Protein AF-A0A6V7BYH7-F1 (afdb_monomer_lite)

Foldseek 3Di:
DAPDDPVRLVVLLVQLVVQDDPVVSVVLVVQCPDPPDPNNQSSVLSVCSSVVVVPWPWDAQDDFPLGRAGTWTWDADPNDTAIATEHEDEFDCVVVCQQAVQVVVVCLLVVLLVVLVDDAAQKEKEWEWDWDDDVAFIAITTLADHDPVNVVCSVPFSNVQSNVCSVPQQDKDKDADDDDSHGMMIIRNHHDNDYYYDYPDRLAATGLCPDRLNVVVVVCLSNQPRPDPRHAYEYEYAYPPRPLLACPDDPDHDHPQSSVQVNLQVDPRHFKYKRWDWDFPDQDPPRDRDDIDIDIDMDGRPDDPPPDD

Radius of gyration: 23.96 Å; chains: 1; bounding box: 56×45×79 Å

Structure (mmCIF, N/CA/C/O backbone):
data_AF-A0A6V7BYH7-F1
#
_entry.id   AF-A0A6V7BYH7-F1
#
loop_
_atom_site.group_PDB
_atom_site.id
_atom_site.type_symbol
_atom_site.label_atom_id
_atom_site.label_alt_id
_atom_site.label_comp_id
_atom_site.label_asym_id
_atom_site.label_entity_id
_atom_site.label_seq_id
_atom_site.pdbx_PDB_ins_code
_atom_site.Cartn_x
_atom_site.Cartn_y
_atom_site.Cartn_z
_atom_site.occupancy
_atom_site.B_iso_or_equiv
_atom_site.auth_seq_id
_atom_site.auth_comp_id
_atom_site.auth_asym_id
_atom_site.auth_atom_id
_atom_site.pdbx_PDB_model_num
ATOM 1 N N . MET A 1 1 ? 4.002 -5.510 7.120 1.00 51.12 1 MET A N 1
ATOM 2 C CA . MET A 1 1 ? 4.916 -6.662 6.908 1.00 51.12 1 MET A CA 1
ATOM 3 C C . MET A 1 1 ? 6.325 -6.190 6.509 1.00 51.12 1 MET A C 1
ATOM 5 O O . MET A 1 1 ? 6.418 -5.249 5.733 1.00 51.12 1 MET A O 1
ATOM 9 N N . PHE A 1 2 ? 7.414 -6.805 7.002 1.00 61.72 2 PHE A N 1
ATOM 10 C CA . PHE A 1 2 ? 8.774 -6.597 6.459 1.00 61.72 2 PHE A CA 1
ATOM 11 C C . PHE A 1 2 ? 9.174 -7.821 5.633 1.00 61.72 2 PHE A C 1
ATOM 13 O O . PHE A 1 2 ? 9.382 -8.892 6.191 1.00 61.72 2 PHE A O 1
ATOM 20 N N . VAL A 1 3 ? 9.270 -7.655 4.313 1.00 72.94 3 VAL A N 1
ATOM 21 C CA . VAL A 1 3 ? 9.591 -8.747 3.373 1.00 72.94 3 VAL A CA 1
ATOM 22 C C . VAL A 1 3 ? 11.078 -9.118 3.428 1.00 72.94 3 VAL A C 1
ATOM 24 O O . VAL A 1 3 ? 11.441 -10.279 3.266 1.00 72.94 3 VAL A O 1
ATOM 27 N N . PHE A 1 4 ? 11.949 -8.146 3.717 1.00 85.38 4 PHE A N 1
ATOM 28 C CA . PHE A 1 4 ? 13.398 -8.340 3.729 1.00 85.38 4 PHE A CA 1
ATOM 29 C C . PHE A 1 4 ? 14.001 -8.026 5.097 1.00 85.38 4 PHE A C 1
ATOM 31 O O . PHE A 1 4 ? 13.623 -7.066 5.771 1.00 85.38 4 PHE A O 1
ATOM 38 N N . THR A 1 5 ? 14.994 -8.817 5.500 1.00 88.38 5 THR A N 1
ATOM 39 C CA . THR A 1 5 ? 15.783 -8.522 6.700 1.00 88.38 5 THR A CA 1
ATOM 40 C C . THR A 1 5 ? 16.770 -7.387 6.425 1.00 88.38 5 THR A C 1
ATOM 42 O O . THR A 1 5 ? 17.214 -7.192 5.292 1.00 88.38 5 THR A O 1
ATOM 45 N N . ARG A 1 6 ? 17.199 -6.674 7.477 1.00 89.62 6 ARG A N 1
ATOM 46 C CA . ARG A 1 6 ? 18.260 -5.655 7.362 1.00 89.62 6 ARG A CA 1
ATOM 47 C C . ARG A 1 6 ? 19.523 -6.221 6.706 1.00 89.62 6 ARG A C 1
ATOM 49 O O . ARG A 1 6 ? 20.118 -5.560 5.864 1.00 89.62 6 ARG A O 1
ATOM 56 N N . ARG A 1 7 ? 19.913 -7.447 7.074 1.00 92.56 7 ARG A N 1
ATOM 57 C CA . ARG A 1 7 ? 21.081 -8.131 6.504 1.00 92.56 7 ARG A CA 1
ATOM 58 C C . ARG A 1 7 ? 20.910 -8.383 5.007 1.00 92.56 7 ARG A C 1
ATOM 60 O O . ARG A 1 7 ? 21.855 -8.146 4.269 1.00 92.56 7 ARG A O 1
ATOM 67 N N . ALA A 1 8 ? 19.733 -8.828 4.565 1.00 93.19 8 ALA A N 1
ATOM 68 C CA . ALA A 1 8 ? 19.464 -9.057 3.146 1.00 93.19 8 ALA A CA 1
ATOM 69 C C . ALA A 1 8 ? 19.582 -7.759 2.333 1.00 93.19 8 ALA A C 1
ATOM 71 O O . ALA A 1 8 ? 20.317 -7.727 1.352 1.00 93.19 8 ALA A O 1
ATOM 72 N N . ILE A 1 9 ? 18.957 -6.670 2.795 1.00 95.06 9 ILE A N 1
ATOM 73 C CA . ILE A 1 9 ? 19.066 -5.357 2.137 1.00 95.06 9 ILE A CA 1
ATOM 74 C C . ILE A 1 9 ? 20.516 -4.868 2.104 1.00 95.06 9 ILE A C 1
ATOM 76 O O . ILE A 1 9 ? 20.971 -4.380 1.077 1.00 95.06 9 ILE A O 1
ATOM 80 N N . GLN A 1 10 ? 21.276 -5.047 3.187 1.00 95.25 10 GLN A N 1
ATOM 81 C CA . GLN A 1 10 ? 22.691 -4.671 3.213 1.00 95.25 10 GLN A CA 1
ATOM 82 C C . GLN A 1 10 ? 23.518 -5.422 2.158 1.00 95.25 10 GLN A C 1
ATOM 84 O O . GLN A 1 10 ? 24.374 -4.821 1.517 1.00 95.25 10 GLN A O 1
ATOM 89 N N . GLN A 1 11 ? 23.259 -6.718 1.963 1.00 96.44 11 GLN A N 1
ATOM 90 C CA . GLN A 1 11 ? 23.932 -7.510 0.929 1.00 96.44 11 GLN A CA 1
ATOM 91 C C . GLN A 1 11 ? 23.559 -7.042 -0.481 1.00 96.44 11 GLN A C 1
ATOM 93 O O . GLN A 1 11 ? 24.435 -6.903 -1.328 1.00 96.44 11 GLN A O 1
ATOM 98 N N . MET A 1 12 ? 22.283 -6.726 -0.715 1.00 97.00 12 MET A N 1
ATOM 99 C CA . MET A 1 12 ? 21.833 -6.155 -1.989 1.00 97.00 12 MET A CA 1
ATOM 100 C C . MET A 1 12 ? 22.512 -4.808 -2.267 1.00 97.00 12 MET A C 1
ATOM 102 O O . MET A 1 12 ? 23.006 -4.590 -3.368 1.00 97.00 12 MET A O 1
ATOM 106 N N . LEU A 1 13 ? 22.623 -3.940 -1.254 1.00 96.81 13 LEU A N 1
ATOM 107 C CA . LEU A 1 13 ? 23.335 -2.663 -1.360 1.00 96.81 13 LEU A CA 1
ATOM 108 C C . LEU A 1 13 ? 24.812 -2.851 -1.731 1.00 96.81 13 LEU A C 1
ATOM 110 O O . LEU A 1 13 ? 25.316 -2.138 -2.595 1.00 96.81 13 LEU A O 1
ATOM 114 N N . TYR A 1 14 ? 25.501 -3.830 -1.133 1.00 96.62 14 TYR A N 1
ATOM 115 C CA . TYR A 1 14 ? 26.872 -4.166 -1.534 1.00 96.62 14 TYR A CA 1
ATOM 116 C C . TYR A 1 14 ? 26.955 -4.669 -2.975 1.00 96.62 14 TYR A C 1
ATOM 118 O O . TYR A 1 14 ? 27.929 -4.376 -3.659 1.00 96.62 14 TYR A O 1
ATOM 126 N N . GLY A 1 15 ? 25.935 -5.388 -3.445 1.00 95.38 15 GLY A N 1
ATOM 127 C CA . GLY A 1 15 ? 25.864 -5.869 -4.820 1.00 95.38 15 GLY A CA 1
ATOM 128 C C . GLY A 1 15 ? 25.633 -4.774 -5.862 1.00 95.38 15 GLY A C 1
ATOM 129 O O . GLY A 1 15 ? 26.142 -4.892 -6.974 1.00 95.38 15 GLY A O 1
ATOM 130 N N . ILE A 1 16 ? 24.897 -3.709 -5.524 1.00 96.38 16 ILE A N 1
ATOM 131 C CA . ILE A 1 16 ? 24.647 -2.594 -6.457 1.00 96.38 16 ILE A CA 1
ATOM 132 C C . ILE A 1 16 ? 25.725 -1.505 -6.409 1.00 96.38 16 ILE A C 1
ATOM 134 O O . ILE A 1 16 ? 25.928 -0.789 -7.387 1.00 96.38 16 ILE A O 1
ATOM 138 N N . ALA A 1 17 ? 26.444 -1.384 -5.289 1.00 95.31 17 ALA A N 1
ATOM 139 C CA . ALA A 1 17 ? 27.448 -0.342 -5.080 1.00 95.31 17 ALA A CA 1
ATOM 140 C C . ALA A 1 17 ? 28.535 -0.230 -6.174 1.00 95.31 17 ALA A C 1
ATOM 142 O O . ALA A 1 17 ? 28.922 0.897 -6.472 1.00 95.31 17 ALA A O 1
ATOM 143 N N . PRO A 1 18 ? 29.027 -1.320 -6.804 1.00 93.44 18 PRO A N 1
ATOM 144 C CA . PRO A 1 18 ? 30.071 -1.224 -7.828 1.00 93.44 18 PRO A CA 1
ATOM 145 C C . PRO A 1 18 ? 29.660 -0.482 -9.105 1.00 93.44 18 PRO A C 1
ATOM 147 O O . PRO A 1 18 ? 30.531 -0.013 -9.833 1.00 93.44 18 PRO A O 1
ATOM 150 N N . TRP A 1 19 ? 28.362 -0.404 -9.406 1.00 92.62 19 TRP A N 1
ATOM 151 C CA . TRP A 1 19 ? 27.856 0.178 -10.654 1.00 92.62 19 TRP A CA 1
ATOM 152 C C . TRP A 1 19 ? 26.861 1.327 -10.446 1.00 92.62 19 TRP A C 1
ATOM 154 O O . TRP A 1 19 ? 26.580 2.063 -11.391 1.00 92.62 19 TRP A O 1
ATOM 164 N N . MET A 1 20 ? 26.343 1.515 -9.232 1.00 91.62 20 MET A N 1
ATOM 165 C CA . MET A 1 20 ? 25.457 2.626 -8.889 1.00 91.62 20 MET A CA 1
ATOM 166 C C . MET A 1 20 ? 26.254 3.921 -8.641 1.00 91.62 20 MET A C 1
ATOM 168 O O . MET A 1 20 ? 27.235 3.892 -7.893 1.00 91.62 20 MET A O 1
ATOM 172 N N . PRO A 1 21 ? 25.834 5.086 -9.174 1.00 89.94 21 PRO A N 1
ATOM 173 C CA . PRO A 1 21 ? 26.471 6.356 -8.838 1.00 89.94 21 PRO A CA 1
ATOM 174 C C . PRO A 1 21 ? 26.379 6.678 -7.335 1.00 89.94 21 PRO A C 1
ATOM 176 O O . PRO A 1 21 ? 25.373 6.405 -6.678 1.00 89.94 21 PRO A O 1
ATOM 179 N N . ALA A 1 22 ? 27.429 7.301 -6.790 1.00 91.00 22 ALA A N 1
ATOM 180 C CA . ALA A 1 22 ? 27.586 7.492 -5.344 1.00 91.00 22 ALA A CA 1
ATOM 181 C C . ALA A 1 22 ? 26.455 8.308 -4.690 1.00 91.00 22 ALA A C 1
ATOM 183 O O . ALA A 1 22 ? 26.047 7.995 -3.574 1.00 91.00 22 ALA A O 1
ATOM 184 N N . ILE A 1 23 ? 25.940 9.333 -5.381 1.00 92.06 23 ILE A N 1
ATOM 185 C CA . ILE A 1 23 ? 24.871 10.202 -4.862 1.00 92.06 23 ILE A CA 1
ATOM 186 C C . ILE A 1 23 ? 23.542 9.426 -4.731 1.00 92.06 23 ILE A C 1
ATOM 188 O O . ILE A 1 23 ? 23.077 9.293 -3.598 1.00 92.06 23 ILE A O 1
ATOM 192 N N . PRO A 1 24 ? 22.970 8.826 -5.799 1.00 90.75 24 PRO A N 1
ATOM 193 C CA . PRO A 1 24 ? 21.787 7.966 -5.690 1.00 90.75 24 PRO A CA 1
ATOM 194 C C . PRO A 1 24 ? 21.926 6.843 -4.655 1.00 90.75 24 PRO A C 1
ATOM 196 O O . PRO A 1 24 ? 21.002 6.583 -3.886 1.00 90.75 24 PRO A O 1
ATOM 199 N N . LEU A 1 25 ? 23.100 6.205 -4.566 1.00 93.50 25 LEU A N 1
ATOM 200 C CA . LEU A 1 25 ? 23.345 5.168 -3.561 1.00 93.50 25 LEU A CA 1
ATOM 201 C C . LEU A 1 25 ? 23.257 5.717 -2.127 1.00 93.50 25 LEU A C 1
ATOM 203 O O . LEU A 1 25 ? 22.644 5.091 -1.259 1.00 93.50 25 LEU A O 1
ATOM 207 N N . ALA A 1 26 ? 23.855 6.882 -1.864 1.00 93.31 26 ALA A N 1
ATOM 208 C CA . ALA A 1 26 ? 23.782 7.533 -0.560 1.00 93.31 26 ALA A CA 1
ATOM 209 C C . ALA A 1 26 ? 22.344 7.948 -0.213 1.00 93.31 26 ALA A C 1
ATOM 211 O O . ALA A 1 26 ? 21.910 7.773 0.929 1.00 93.31 26 ALA A O 1
ATOM 212 N N . GLU A 1 27 ? 21.581 8.438 -1.192 1.00 91.62 27 GLU A N 1
ATOM 213 C CA . GLU A 1 27 ? 20.169 8.778 -1.016 1.00 91.62 27 GLU A CA 1
ATOM 214 C C . GLU A 1 27 ? 19.321 7.543 -0.689 1.00 91.62 27 GLU A C 1
ATOM 216 O O . GLU A 1 27 ? 18.558 7.572 0.279 1.00 91.62 27 GLU A O 1
ATOM 221 N N . LEU A 1 28 ? 19.504 6.430 -1.410 1.00 91.19 28 LEU A N 1
ATOM 222 C CA . LEU A 1 28 ? 18.858 5.146 -1.114 1.00 91.19 28 LEU A CA 1
ATOM 223 C C . LEU A 1 28 ? 19.125 4.694 0.327 1.00 91.19 28 LEU A C 1
ATOM 225 O O . LEU A 1 28 ? 18.196 4.349 1.065 1.00 91.19 28 LEU A O 1
ATOM 229 N N . VAL A 1 29 ? 20.389 4.739 0.759 1.00 92.94 29 VAL A N 1
ATOM 230 C CA . VAL A 1 29 ? 20.786 4.372 2.127 1.00 92.94 29 VAL A CA 1
ATOM 231 C C . VAL A 1 29 ? 20.177 5.324 3.159 1.00 92.94 29 VAL A C 1
ATOM 233 O O . VAL A 1 29 ? 19.710 4.871 4.207 1.00 92.94 29 VAL A O 1
ATOM 236 N N . SER A 1 30 ? 20.146 6.627 2.881 1.00 91.50 30 SER A N 1
ATOM 237 C CA . SER A 1 30 ? 19.540 7.630 3.763 1.00 91.50 30 SER A CA 1
ATOM 238 C C . SER A 1 30 ? 18.041 7.368 3.959 1.00 91.50 30 SER A C 1
ATOM 240 O O . SER A 1 30 ? 17.571 7.237 5.097 1.00 91.50 30 SER A O 1
ATOM 242 N N . ARG A 1 31 ? 17.298 7.155 2.862 1.00 90.00 31 ARG A N 1
ATOM 243 C CA . ARG A 1 31 ? 15.863 6.826 2.900 1.00 90.00 31 ARG A CA 1
ATOM 244 C C . ARG A 1 31 ? 15.601 5.551 3.712 1.00 90.00 31 ARG A C 1
ATOM 246 O O . ARG A 1 31 ? 14.740 5.543 4.587 1.00 90.00 31 ARG A O 1
ATOM 253 N N . LEU A 1 32 ? 16.401 4.499 3.513 1.00 90.69 32 LEU A N 1
ATOM 254 C CA . LEU A 1 32 ? 16.277 3.230 4.248 1.00 90.69 32 LEU A CA 1
ATOM 255 C C . LEU A 1 32 ? 16.523 3.339 5.761 1.00 90.69 32 LEU A C 1
ATOM 257 O O . LEU A 1 32 ? 16.053 2.475 6.513 1.00 90.69 32 LEU A O 1
ATOM 261 N N . ASN A 1 33 ? 17.277 4.349 6.200 1.00 88.81 33 ASN A N 1
ATOM 262 C CA . ASN A 1 33 ? 17.598 4.587 7.607 1.00 88.81 33 ASN A CA 1
ATOM 263 C C . ASN A 1 33 ? 16.685 5.622 8.277 1.00 88.81 33 ASN A C 1
ATOM 265 O O . ASN A 1 33 ? 16.791 5.809 9.488 1.00 88.81 33 ASN A O 1
ATOM 269 N N . THR A 1 34 ? 15.774 6.261 7.538 1.00 85.25 34 THR A N 1
ATOM 270 C CA . THR A 1 34 ? 14.869 7.265 8.108 1.00 85.25 34 THR A CA 1
ATOM 271 C C . THR A 1 34 ? 13.677 6.588 8.808 1.00 85.25 34 THR A C 1
ATOM 273 O O . THR A 1 34 ? 12.884 5.904 8.150 1.00 85.25 34 THR A O 1
ATOM 276 N N . PRO A 1 35 ? 13.504 6.750 10.135 1.00 73.12 35 PRO A N 1
ATOM 277 C CA . PRO A 1 35 ? 12.395 6.145 10.872 1.00 73.12 35 PRO A CA 1
ATOM 278 C C . PRO A 1 35 ? 11.030 6.638 10.375 1.00 73.12 35 PRO A C 1
ATOM 280 O O . PRO A 1 35 ? 10.899 7.784 9.959 1.00 73.12 35 PRO A O 1
ATOM 283 N N . TYR A 1 36 ? 10.006 5.783 10.454 1.00 65.38 36 TYR A N 1
ATOM 284 C CA . TYR A 1 36 ? 8.604 6.114 10.132 1.00 65.38 36 TYR A CA 1
ATOM 285 C C . TYR A 1 36 ? 8.333 6.587 8.689 1.00 65.38 36 TYR A C 1
ATOM 287 O O . TYR A 1 36 ? 7.255 7.102 8.405 1.00 65.38 36 TYR A O 1
ATOM 295 N N . THR A 1 37 ? 9.279 6.386 7.768 1.00 62.03 37 THR A N 1
ATOM 296 C CA . THR A 1 37 ? 9.106 6.676 6.336 1.00 62.03 37 THR A CA 1
ATOM 297 C C . THR A 1 37 ? 8.787 5.413 5.533 1.00 62.03 37 THR A C 1
ATOM 299 O O . THR A 1 37 ? 8.788 4.305 6.072 1.00 62.03 37 THR A O 1
ATOM 302 N N . ASN A 1 38 ? 8.513 5.603 4.237 1.00 70.06 38 ASN A N 1
ATOM 303 C CA . ASN A 1 38 ? 8.205 4.639 3.167 1.00 70.06 38 ASN A CA 1
ATOM 304 C C . ASN A 1 38 ? 9.267 3.533 2.931 1.00 70.06 38 ASN A C 1
ATOM 306 O O . ASN A 1 38 ? 9.498 3.117 1.800 1.00 70.06 38 ASN A O 1
ATOM 310 N N . ARG A 1 39 ? 9.881 2.997 3.989 1.00 86.25 39 ARG A N 1
ATOM 311 C CA . ARG A 1 39 ? 11.011 2.066 3.964 1.00 86.25 39 ARG A CA 1
ATOM 312 C C . ARG A 1 39 ? 10.760 0.827 3.113 1.00 86.25 39 ARG A C 1
ATOM 314 O O . ARG A 1 39 ? 11.670 0.378 2.430 1.00 86.25 39 ARG A O 1
ATOM 321 N N . LEU A 1 40 ? 9.548 0.272 3.146 1.00 89.06 40 LEU A N 1
ATOM 322 C CA . LEU A 1 40 ? 9.196 -0.905 2.346 1.00 89.06 40 LEU A CA 1
ATOM 323 C C . LEU A 1 40 ? 9.284 -0.623 0.831 1.00 89.06 40 LEU A C 1
ATOM 325 O O . LEU A 1 40 ? 9.962 -1.388 0.150 1.00 89.06 40 LEU A O 1
ATOM 329 N N . PRO A 1 41 ? 8.711 0.479 0.308 1.00 91.12 41 PRO A N 1
ATOM 330 C CA . PRO A 1 41 ? 9.007 0.957 -1.040 1.00 91.12 41 PRO A CA 1
ATOM 331 C C . PRO A 1 41 ? 10.497 1.003 -1.401 1.00 91.12 41 PRO A C 1
ATOM 333 O O . PRO A 1 41 ? 10.884 0.431 -2.416 1.00 91.12 41 PRO A O 1
ATOM 336 N N . GLN A 1 42 ? 11.352 1.585 -0.553 1.00 92.06 42 GLN A N 1
ATOM 337 C CA . GLN A 1 42 ? 12.796 1.617 -0.837 1.00 92.06 42 GLN A CA 1
ATOM 338 C C . GLN A 1 42 ? 13.456 0.235 -0.791 1.00 92.06 42 GLN A C 1
ATOM 340 O O . GLN A 1 42 ? 14.395 -0.035 -1.534 1.00 92.06 42 GLN A O 1
ATOM 345 N N . MET A 1 43 ? 12.982 -0.664 0.072 1.00 93.69 43 MET A N 1
ATOM 346 C CA . MET A 1 43 ? 13.470 -2.043 0.106 1.00 93.69 43 MET A CA 1
ATOM 347 C C . MET A 1 43 ? 13.156 -2.774 -1.204 1.00 93.69 43 MET A C 1
ATOM 349 O O . MET A 1 43 ? 14.005 -3.511 -1.700 1.00 93.69 43 MET A O 1
ATOM 353 N N . TRP A 1 44 ? 11.971 -2.548 -1.779 1.00 94.69 44 TRP A N 1
ATOM 354 C CA . TRP A 1 44 ? 11.602 -3.091 -3.087 1.00 94.69 44 TRP A CA 1
ATOM 355 C C . TRP A 1 44 ? 12.429 -2.512 -4.229 1.00 94.69 44 TRP A C 1
ATOM 357 O O . TRP A 1 44 ? 12.849 -3.265 -5.104 1.00 94.69 44 TRP A O 1
ATOM 367 N N . GLU A 1 45 ? 12.691 -1.209 -4.203 1.00 95.19 45 GLU A N 1
ATOM 368 C CA . GLU A 1 45 ? 13.554 -0.535 -5.175 1.00 95.19 45 GLU A CA 1
ATOM 369 C C . GLU A 1 45 ? 14.958 -1.162 -5.192 1.00 95.19 45 GLU A C 1
ATOM 371 O O . GLU A 1 45 ? 15.422 -1.631 -6.231 1.00 95.19 45 GLU A O 1
ATOM 376 N N . VAL A 1 46 ? 15.588 -1.303 -4.018 1.00 95.75 46 VAL A N 1
ATOM 377 C CA . VAL A 1 46 ? 16.899 -1.962 -3.879 1.00 95.75 46 VAL A CA 1
ATOM 378 C C . VAL A 1 46 ? 16.860 -3.422 -4.329 1.00 95.75 46 VAL A C 1
ATOM 380 O O . VAL A 1 46 ? 17.794 -3.879 -4.988 1.00 95.75 46 VAL A O 1
ATOM 383 N N . ALA A 1 47 ? 15.796 -4.159 -4.000 1.00 95.56 47 ALA A N 1
ATOM 384 C CA . ALA A 1 47 ? 15.658 -5.554 -4.408 1.00 95.56 47 ALA A CA 1
ATOM 385 C C . ALA A 1 47 ? 15.624 -5.701 -5.937 1.00 95.56 47 ALA A C 1
ATOM 387 O O . ALA A 1 47 ? 16.308 -6.570 -6.478 1.00 95.56 47 ALA A O 1
ATOM 388 N N . TRP A 1 48 ? 14.883 -4.838 -6.636 1.00 96.12 48 TRP A N 1
ATOM 389 C CA . TRP A 1 48 ? 14.805 -4.847 -8.098 1.00 96.12 48 TRP A CA 1
ATOM 390 C C . TRP A 1 48 ? 16.090 -4.367 -8.766 1.00 96.12 48 TRP A C 1
ATOM 392 O O . TRP A 1 48 ? 16.534 -5.001 -9.722 1.00 96.12 48 TRP A O 1
ATOM 402 N N . LEU A 1 49 ? 16.726 -3.319 -8.236 1.00 96.56 49 LEU A N 1
ATOM 403 C CA . LEU A 1 49 ? 18.036 -2.860 -8.703 1.00 96.56 49 LEU A CA 1
ATOM 404 C C . LEU A 1 49 ? 19.086 -3.967 -8.598 1.00 96.56 49 LEU A C 1
ATOM 406 O O . LEU A 1 49 ? 19.817 -4.217 -9.553 1.00 96.56 49 LEU A O 1
ATOM 410 N N . TYR A 1 50 ? 19.131 -4.671 -7.467 1.00 96.50 50 TYR A N 1
ATOM 411 C CA . TYR A 1 50 ? 20.043 -5.794 -7.274 1.00 96.50 50 TYR A CA 1
ATOM 412 C C . TYR A 1 50 ? 19.719 -6.969 -8.203 1.00 96.50 50 TYR A C 1
ATOM 414 O O . TYR A 1 50 ? 20.610 -7.479 -8.884 1.00 96.50 50 TYR A O 1
ATOM 422 N N . ALA A 1 51 ? 18.451 -7.388 -8.260 1.00 94.38 51 ALA A N 1
ATOM 423 C CA . ALA A 1 51 ? 18.038 -8.553 -9.035 1.00 94.38 51 ALA A CA 1
ATOM 424 C C . ALA A 1 51 ? 18.247 -8.354 -10.543 1.00 94.38 51 ALA A C 1
ATOM 426 O O . ALA A 1 51 ? 18.859 -9.200 -11.191 1.00 94.38 51 ALA A O 1
ATOM 427 N N . LEU A 1 52 ? 17.784 -7.231 -11.099 1.00 94.12 52 LEU A N 1
ATOM 428 C CA . LEU A 1 52 ? 17.959 -6.936 -12.522 1.00 94.12 52 LEU A CA 1
ATOM 429 C C . LEU A 1 52 ? 19.409 -6.566 -12.845 1.00 94.12 52 LEU A C 1
ATOM 431 O O . LEU A 1 52 ? 19.929 -7.021 -13.860 1.00 94.12 52 LEU A O 1
ATOM 435 N N . GLY A 1 53 ? 20.087 -5.809 -11.975 1.00 93.19 53 GLY A N 1
ATOM 436 C CA . GLY A 1 53 ? 21.468 -5.361 -12.198 1.00 93.19 53 GLY A CA 1
ATOM 437 C C . GLY A 1 53 ? 22.479 -6.506 -12.203 1.00 93.19 53 GLY A C 1
ATOM 438 O O . GLY A 1 53 ? 23.572 -6.375 -12.743 1.00 93.19 53 GLY A O 1
ATOM 439 N N . SER A 1 54 ? 22.093 -7.657 -11.647 1.00 92.62 54 SER A N 1
ATOM 440 C CA . SER A 1 54 ? 22.864 -8.901 -11.720 1.00 92.62 54 SER A CA 1
ATOM 441 C C . SER A 1 54 ? 22.783 -9.593 -13.089 1.00 92.62 54 SER A C 1
ATOM 443 O O . SER A 1 54 ? 23.544 -10.526 -13.338 1.00 92.62 54 SER A O 1
ATOM 445 N N . VAL A 1 55 ? 21.860 -9.180 -13.965 1.00 92.56 55 VAL A N 1
ATOM 446 C CA . VAL A 1 55 ? 21.581 -9.836 -15.258 1.00 92.56 55 VAL A CA 1
ATOM 447 C C . VAL A 1 55 ? 21.763 -8.881 -16.438 1.00 92.56 55 VAL A C 1
ATOM 449 O O . VAL A 1 55 ? 22.227 -9.293 -17.498 1.00 92.56 55 VAL A O 1
ATOM 452 N N . VAL A 1 56 ? 21.412 -7.606 -16.270 1.00 93.06 56 VAL A N 1
ATOM 453 C CA . VAL A 1 56 ? 21.504 -6.573 -17.308 1.00 93.06 56 VAL A CA 1
ATOM 454 C C . VAL A 1 56 ? 22.170 -5.317 -16.764 1.00 93.06 56 VAL A C 1
ATOM 456 O O . VAL A 1 56 ? 22.116 -5.029 -15.570 1.00 93.06 56 VAL A O 1
ATOM 459 N N . LYS A 1 57 ? 22.776 -4.527 -17.654 1.00 93.31 57 LYS A N 1
ATOM 460 C CA . LYS A 1 57 ? 23.261 -3.194 -17.294 1.00 93.31 57 LYS A CA 1
ATOM 461 C C . LYS A 1 57 ? 22.066 -2.261 -17.085 1.00 93.31 57 LYS A C 1
ATOM 463 O O . LYS A 1 57 ? 21.226 -2.143 -17.976 1.00 93.31 57 LYS A O 1
ATOM 468 N N . ILE A 1 58 ? 22.033 -1.593 -15.934 1.00 94.31 58 ILE A N 1
ATOM 469 C CA . ILE A 1 58 ? 20.980 -0.649 -15.550 1.00 94.31 58 ILE A CA 1
ATOM 470 C C . ILE A 1 58 ? 21.548 0.765 -15.483 1.00 94.31 58 ILE A C 1
ATOM 472 O O . ILE A 1 58 ? 22.621 0.988 -14.924 1.00 94.31 58 ILE A O 1
ATOM 476 N N . GLU A 1 59 ? 20.796 1.724 -16.008 1.00 93.62 59 GLU A N 1
ATOM 477 C CA . GLU A 1 59 ? 20.908 3.138 -15.663 1.00 93.62 59 GLU A CA 1
ATOM 478 C C . GLU A 1 59 ? 19.770 3.479 -14.684 1.00 93.62 59 GLU A C 1
ATOM 480 O O . GLU A 1 59 ? 18.599 3.225 -14.969 1.00 93.62 59 GLU A O 1
ATOM 485 N N . HIS A 1 60 ? 20.110 3.998 -13.504 1.00 94.50 60 HIS A N 1
ATOM 486 C CA . HIS A 1 60 ? 19.147 4.329 -12.447 1.00 94.50 60 HIS A CA 1
ATOM 487 C C . HIS A 1 60 ? 18.829 5.828 -12.453 1.00 94.50 60 HIS A C 1
ATOM 489 O O . HIS A 1 60 ? 19.737 6.644 -12.616 1.00 94.50 60 HIS A O 1
ATOM 495 N N . GLU A 1 61 ? 17.550 6.178 -12.281 1.00 92.88 61 GLU A N 1
ATOM 496 C CA . GLU A 1 61 ? 17.051 7.563 -12.202 1.00 92.88 61 GLU A CA 1
ATOM 497 C C . GLU A 1 61 ? 17.473 8.462 -13.382 1.00 92.88 61 GLU A C 1
ATOM 499 O O . GLU A 1 61 ? 17.690 9.673 -13.236 1.00 92.88 61 GLU A O 1
ATOM 504 N N . ARG A 1 62 ? 17.569 7.894 -14.593 1.00 92.31 62 ARG A N 1
ATOM 505 C CA . ARG A 1 62 ? 17.859 8.683 -15.796 1.00 92.31 62 ARG A CA 1
ATOM 506 C C . ARG A 1 62 ? 16.689 9.637 -16.100 1.00 92.31 62 ARG A C 1
ATOM 508 O O . ARG A 1 62 ? 15.565 9.164 -16.277 1.00 92.31 62 ARG A O 1
ATOM 515 N N . PRO A 1 63 ? 16.925 10.961 -16.205 1.00 93.12 63 PRO A N 1
ATOM 516 C CA . PRO A 1 63 ? 15.845 11.927 -16.382 1.00 93.12 63 PRO A CA 1
ATOM 517 C C . PRO A 1 63 ? 15.072 11.782 -17.699 1.00 93.12 63 PRO A C 1
ATOM 519 O O . PRO A 1 63 ? 15.653 11.608 -18.770 1.00 93.12 63 PRO A O 1
ATOM 522 N N . LEU A 1 64 ? 13.758 11.961 -17.598 1.00 93.56 64 LEU A N 1
ATOM 523 C CA . LEU A 1 64 ? 12.785 12.166 -18.666 1.00 93.56 64 LEU A CA 1
ATOM 524 C C . LEU A 1 64 ? 12.017 13.474 -18.424 1.00 93.56 64 LEU A C 1
ATOM 526 O O . LEU A 1 64 ? 11.950 13.942 -17.285 1.00 93.56 64 LEU A O 1
ATOM 530 N N . PRO A 1 65 ? 11.345 14.037 -19.447 1.00 91.56 65 PRO A N 1
ATOM 531 C CA . PRO A 1 65 ? 10.420 15.154 -19.248 1.00 91.56 65 PRO A CA 1
ATOM 532 C C . PRO A 1 65 ? 9.348 14.878 -18.180 1.00 91.56 65 PRO A C 1
ATOM 534 O O . PRO A 1 65 ? 8.913 15.798 -17.493 1.00 91.56 65 PRO A O 1
ATOM 537 N N . GLY A 1 66 ? 8.917 13.618 -18.045 1.00 85.62 66 GLY A N 1
ATOM 538 C CA . GLY A 1 66 ? 7.910 13.190 -17.073 1.00 85.62 66 GLY A CA 1
ATOM 539 C C . GLY A 1 66 ? 8.420 12.914 -15.656 1.00 85.62 66 GLY A C 1
ATOM 540 O O . GLY A 1 66 ? 7.605 12.843 -14.736 1.00 85.62 66 GLY A O 1
ATOM 541 N N . GLY A 1 67 ? 9.732 12.756 -15.454 1.00 91.38 67 GLY A N 1
ATOM 542 C CA . GLY A 1 67 ? 10.287 12.369 -14.158 1.00 91.38 67 GLY A CA 1
ATOM 543 C C . GLY A 1 67 ? 11.623 11.638 -14.248 1.00 91.38 67 GLY A C 1
ATOM 544 O O . GLY A 1 67 ? 12.346 11.754 -15.233 1.00 91.38 67 GLY A O 1
ATOM 545 N N . LYS A 1 68 ? 11.968 10.893 -13.199 1.00 93.25 68 LYS A N 1
ATOM 546 C CA . LYS A 1 68 ? 13.196 10.090 -13.124 1.00 93.25 68 LYS A CA 1
ATOM 547 C C . LYS A 1 68 ? 12.809 8.641 -12.825 1.00 93.25 68 LYS A C 1
ATOM 549 O O . LYS A 1 68 ? 12.760 8.278 -11.657 1.00 93.25 68 LYS A O 1
ATOM 554 N N . PRO A 1 69 ? 12.458 7.840 -13.841 1.00 94.81 69 PRO A N 1
ATOM 555 C CA . PRO A 1 69 ? 12.140 6.429 -13.637 1.00 94.81 69 PRO A CA 1
ATOM 556 C C . PRO A 1 69 ? 13.312 5.665 -13.018 1.00 94.81 69 PRO A C 1
ATOM 558 O O . PRO A 1 69 ? 14.477 5.921 -13.334 1.00 94.81 69 PRO A O 1
ATOM 561 N N . ASP A 1 70 ? 12.985 4.686 -12.181 1.00 95.25 70 ASP A N 1
ATOM 562 C CA . ASP A 1 70 ? 13.972 3.946 -11.395 1.00 95.25 70 ASP A CA 1
ATOM 563 C C . ASP A 1 70 ? 14.907 3.083 -12.254 1.00 95.25 70 ASP A C 1
ATOM 565 O O . ASP A 1 70 ? 16.050 2.848 -11.864 1.00 95.25 70 ASP A O 1
ATOM 569 N N . LEU A 1 71 ? 14.446 2.589 -13.408 1.00 96.19 71 LEU A N 1
ATOM 570 C CA . LEU A 1 71 ? 15.159 1.588 -14.202 1.00 96.19 71 LEU A CA 1
ATOM 571 C C . LEU A 1 71 ? 15.189 1.939 -15.689 1.00 96.19 71 LEU A C 1
ATOM 573 O O . LEU A 1 71 ? 14.151 2.148 -16.315 1.00 96.19 71 LEU A O 1
ATOM 577 N N . TRP A 1 72 ? 16.380 1.891 -16.276 1.00 96.50 72 TRP A N 1
ATOM 578 C CA . TRP A 1 72 ? 16.608 1.897 -17.719 1.00 96.50 72 TRP A CA 1
ATOM 579 C C . TRP A 1 72 ? 17.553 0.763 -18.085 1.00 96.50 72 TRP A C 1
ATOM 581 O O . TRP A 1 72 ? 18.653 0.675 -17.543 1.00 96.50 72 TRP A O 1
ATOM 591 N N . PHE A 1 73 ? 17.148 -0.097 -19.011 1.00 95.94 73 PHE A N 1
ATOM 592 C CA . PHE A 1 73 ? 17.975 -1.211 -19.467 1.00 95.94 73 PHE A CA 1
ATOM 593 C C . PHE A 1 73 ? 17.589 -1.639 -20.882 1.00 95.94 73 PHE A C 1
ATOM 595 O O . PHE A 1 73 ? 16.530 -1.276 -21.388 1.00 95.94 73 PHE A O 1
ATOM 602 N N . ASN A 1 74 ? 18.451 -2.426 -21.524 1.00 95.19 74 ASN A N 1
ATOM 603 C CA . ASN A 1 74 ? 18.173 -3.014 -22.831 1.00 95.19 74 ASN A CA 1
ATOM 604 C C . ASN A 1 74 ? 17.961 -4.520 -22.685 1.00 95.19 74 ASN A C 1
ATOM 606 O O . ASN A 1 74 ? 18.684 -5.188 -21.943 1.00 95.19 74 ASN A O 1
ATOM 610 N N . VAL A 1 75 ? 16.995 -5.054 -23.426 1.00 92.88 75 VAL A N 1
ATOM 611 C CA . VAL A 1 75 ? 16.784 -6.494 -23.585 1.00 92.88 75 VAL A CA 1
ATOM 612 C C . VAL A 1 75 ? 16.921 -6.864 -25.048 1.00 92.88 75 VAL A C 1
ATOM 614 O O . VAL A 1 75 ? 16.450 -6.147 -25.927 1.00 92.88 75 VAL A O 1
ATOM 617 N N . ARG A 1 76 ? 17.548 -8.005 -25.323 1.00 89.75 76 ARG A N 1
ATOM 618 C CA . ARG A 1 76 ? 17.658 -8.502 -26.691 1.00 89.75 76 ARG A CA 1
ATOM 619 C C . ARG A 1 76 ? 16.409 -9.299 -27.046 1.00 89.75 76 ARG A C 1
ATOM 621 O O . ARG A 1 76 ? 16.094 -10.279 -26.377 1.00 89.75 76 ARG A O 1
ATOM 628 N N . SER A 1 77 ? 15.718 -8.898 -28.105 1.00 84.62 77 SER A N 1
ATOM 629 C CA . SER A 1 77 ? 14.522 -9.572 -28.613 1.00 84.62 77 SER A CA 1
ATOM 630 C C . SER A 1 77 ? 14.606 -9.692 -30.129 1.00 84.62 77 SER A C 1
ATOM 632 O O . SER A 1 77 ? 14.877 -8.711 -30.814 1.00 84.62 77 SER A O 1
ATOM 634 N N . ASN A 1 78 ? 14.417 -10.903 -30.661 1.00 83.56 78 ASN A N 1
ATOM 635 C CA . ASN A 1 78 ? 14.471 -11.190 -32.103 1.00 83.56 78 ASN A CA 1
ATOM 636 C C . ASN A 1 78 ? 15.708 -10.611 -32.823 1.00 83.56 78 ASN A C 1
ATOM 638 O O . ASN A 1 78 ? 15.636 -10.188 -33.971 1.00 83.56 78 ASN A O 1
ATOM 642 N N . GLY A 1 79 ? 16.857 -10.590 -32.140 1.00 84.81 79 GLY A N 1
ATOM 643 C CA . GLY A 1 79 ? 18.117 -10.086 -32.688 1.00 84.81 79 GLY A CA 1
ATOM 644 C C . GLY A 1 79 ? 18.347 -8.578 -32.536 1.00 84.81 79 GLY A C 1
ATOM 645 O O . GLY A 1 79 ? 19.482 -8.155 -32.745 1.00 84.81 79 GLY A O 1
ATOM 646 N N . SER A 1 80 ? 17.349 -7.807 -32.099 1.00 86.31 80 SER A N 1
ATOM 647 C CA . SER A 1 80 ? 17.433 -6.359 -31.866 1.00 86.31 80 SER A CA 1
ATOM 648 C C . SER A 1 80 ? 17.468 -6.017 -30.376 1.00 86.31 80 SER A C 1
ATOM 650 O O . SER A 1 80 ? 16.884 -6.724 -29.553 1.00 86.31 80 SER A O 1
ATOM 652 N N . ASP A 1 81 ? 18.134 -4.915 -30.035 1.00 90.50 81 ASP A N 1
ATOM 653 C CA . ASP A 1 81 ? 18.086 -4.353 -28.686 1.00 90.50 81 ASP A CA 1
ATOM 654 C C . ASP A 1 81 ? 16.811 -3.524 -28.523 1.00 90.50 81 ASP A C 1
ATOM 656 O O . ASP A 1 81 ? 16.547 -2.593 -29.282 1.00 90.50 81 ASP A O 1
ATOM 660 N N . VAL A 1 82 ? 16.014 -3.882 -27.522 1.00 93.31 82 VAL A N 1
ATOM 661 C CA . VAL A 1 82 ? 14.791 -3.184 -27.137 1.00 93.31 82 VAL A CA 1
ATOM 662 C C . VAL A 1 82 ? 15.054 -2.481 -25.816 1.00 93.31 82 VAL A C 1
ATOM 664 O O . VAL A 1 82 ? 15.386 -3.120 -24.816 1.00 93.31 82 VAL A O 1
ATOM 667 N N . GLN A 1 83 ? 14.899 -1.161 -25.806 1.00 96.00 83 GLN A N 1
ATOM 668 C CA . GLN A 1 83 ? 15.021 -0.375 -24.587 1.00 96.00 83 GLN A CA 1
ATOM 669 C C . GLN A 1 83 ? 13.777 -0.559 -23.717 1.00 96.00 83 GLN A C 1
ATOM 671 O O . GLN A 1 83 ? 12.649 -0.453 -24.199 1.00 96.00 83 GLN A O 1
ATOM 676 N N . VAL A 1 84 ? 13.987 -0.796 -22.426 1.00 97.00 84 VAL A N 1
ATOM 677 C CA . VAL A 1 84 ? 12.946 -0.870 -21.405 1.00 97.00 84 VAL A CA 1
ATOM 678 C C . VAL A 1 84 ? 13.190 0.231 -20.385 1.00 97.00 84 VAL A C 1
ATOM 680 O O . VAL A 1 84 ? 14.287 0.363 -19.838 1.00 97.00 84 VAL A O 1
ATOM 683 N N . ILE A 1 85 ? 12.148 1.013 -20.124 1.00 97.56 85 ILE A N 1
ATOM 684 C CA . ILE A 1 85 ? 12.137 2.053 -19.102 1.00 97.56 85 ILE A CA 1
ATOM 685 C C . ILE A 1 85 ? 11.047 1.696 -18.106 1.00 97.56 85 ILE A C 1
ATOM 687 O O . ILE A 1 85 ? 9.881 1.547 -18.485 1.00 97.56 85 ILE A O 1
ATOM 691 N N . ALA A 1 86 ? 11.428 1.550 -16.840 1.00 97.38 86 ALA A N 1
ATOM 692 C CA . ALA A 1 86 ? 10.518 1.122 -15.799 1.00 97.38 86 ALA A CA 1
ATOM 693 C C . ALA A 1 86 ? 10.585 1.983 -14.542 1.00 97.38 86 ALA A C 1
ATOM 695 O O . ALA A 1 86 ? 11.631 2.509 -14.170 1.00 97.38 86 ALA A O 1
ATOM 696 N N . ASP A 1 87 ? 9.443 2.080 -13.876 1.00 97.31 87 ASP A N 1
ATOM 697 C CA . ASP A 1 87 ? 9.296 2.728 -12.579 1.00 97.31 87 ASP A CA 1
ATOM 698 C C . ASP A 1 87 ? 8.700 1.725 -11.582 1.00 97.31 87 ASP A C 1
ATOM 700 O O . ASP A 1 87 ? 7.800 0.940 -11.912 1.00 97.31 87 ASP A O 1
ATOM 704 N N . ILE A 1 88 ? 9.260 1.713 -10.377 1.00 96.56 88 ILE A N 1
ATOM 705 C CA . ILE A 1 88 ? 8.928 0.806 -9.292 1.00 96.56 88 ILE A CA 1
ATOM 706 C C . ILE A 1 88 ? 8.016 1.543 -8.319 1.00 96.56 88 ILE A C 1
ATOM 708 O O . ILE A 1 88 ? 8.201 2.697 -7.921 1.00 96.56 88 ILE A O 1
ATOM 712 N N . THR A 1 89 ? 6.983 0.847 -7.874 1.00 95.44 89 THR A N 1
ATOM 713 C CA . THR A 1 89 ? 6.122 1.356 -6.823 1.00 95.44 89 THR A CA 1
ATOM 714 C C . THR A 1 89 ? 5.644 0.240 -5.926 1.00 95.44 89 THR A C 1
ATOM 716 O O . THR A 1 89 ? 5.759 -0.936 -6.245 1.00 95.44 89 THR A O 1
ATOM 719 N N . THR A 1 90 ? 5.127 0.605 -4.763 1.00 94.06 90 THR A N 1
ATOM 720 C CA . THR A 1 90 ? 4.617 -0.346 -3.780 1.00 94.06 90 THR A CA 1
ATOM 721 C C . THR A 1 90 ? 3.174 -0.004 -3.465 1.00 94.06 90 THR A C 1
ATOM 723 O O . THR A 1 90 ? 2.837 1.162 -3.246 1.00 94.06 90 THR A O 1
ATOM 726 N N . LEU A 1 91 ? 2.320 -1.022 -3.466 1.00 92.94 91 LEU A N 1
ATOM 727 C CA . LEU A 1 91 ? 0.889 -0.885 -3.249 1.00 92.94 91 LEU A C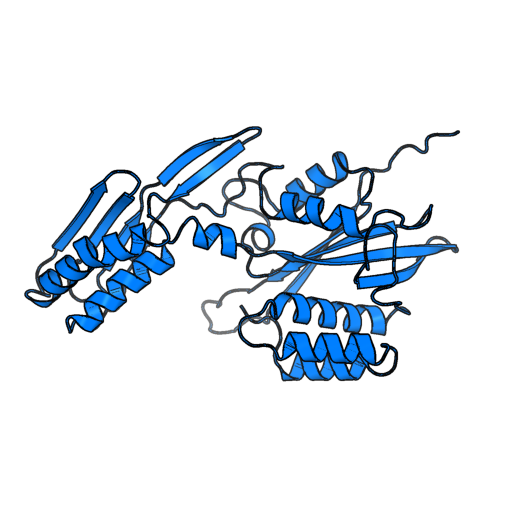A 1
ATOM 728 C C . LEU A 1 91 ? 0.518 -1.337 -1.840 1.00 92.94 91 LEU A C 1
ATOM 730 O O . LEU A 1 91 ? 0.927 -2.409 -1.417 1.00 92.94 91 LEU A O 1
ATOM 734 N N . SER A 1 92 ? -0.281 -0.551 -1.124 1.00 89.94 92 SER A N 1
ATOM 735 C CA . SER A 1 92 ? -0.675 -0.845 0.256 1.00 89.94 92 SER A CA 1
ATOM 736 C C . SER A 1 92 ? -2.119 -0.427 0.515 1.00 89.94 92 SER A C 1
ATOM 738 O O . SER A 1 92 ? -2.593 0.549 -0.072 1.00 89.94 92 SER A O 1
ATOM 740 N N . ASP A 1 93 ? -2.782 -1.129 1.433 1.00 89.25 93 ASP A N 1
ATOM 741 C CA . ASP A 1 93 ? -4.140 -0.818 1.889 1.00 89.25 93 ASP A CA 1
ATOM 742 C C . ASP A 1 93 ? -4.161 0.213 3.039 1.00 89.25 93 ASP A C 1
ATOM 744 O O . ASP A 1 93 ? -5.229 0.534 3.550 1.00 89.25 93 ASP A O 1
ATOM 748 N N . THR A 1 94 ? -3.020 0.796 3.442 1.00 87.69 94 THR A N 1
ATOM 749 C CA . THR A 1 94 ? -2.925 1.743 4.578 1.00 87.69 94 THR A CA 1
ATOM 750 C C . THR A 1 94 ? -3.997 2.834 4.562 1.00 87.69 94 THR A C 1
ATOM 752 O O . THR A 1 94 ? -4.730 2.985 5.535 1.00 87.69 94 THR A O 1
ATOM 755 N N . THR A 1 95 ? -4.158 3.559 3.451 1.00 86.62 95 THR A N 1
ATOM 756 C CA . THR A 1 95 ? -5.179 4.619 3.344 1.00 86.62 95 THR A CA 1
ATOM 757 C C . THR A 1 95 ? -6.598 4.064 3.474 1.00 86.62 95 THR A C 1
ATOM 759 O O . THR A 1 95 ? -7.496 4.729 3.983 1.00 86.62 95 THR A O 1
ATOM 762 N N . LEU A 1 96 ? -6.823 2.830 3.027 1.00 89.06 96 LEU A N 1
ATOM 763 C CA . LEU A 1 96 ? -8.116 2.177 3.143 1.00 89.06 96 LEU A CA 1
ATOM 764 C C . LEU A 1 96 ? -8.413 1.773 4.597 1.00 89.06 96 LEU A C 1
ATOM 766 O O . LEU A 1 96 ? -9.534 1.992 5.053 1.00 89.06 96 LEU A O 1
ATOM 770 N N . HIS A 1 97 ? -7.417 1.268 5.331 1.00 90.88 97 HIS A N 1
ATOM 771 C CA . HIS A 1 97 ? -7.511 0.998 6.772 1.00 90.88 97 HIS A CA 1
ATOM 772 C C . HIS A 1 97 ? -7.697 2.283 7.592 1.00 90.88 97 HIS A C 1
ATOM 774 O O . HIS A 1 97 ? -8.443 2.306 8.568 1.00 90.88 97 HIS A O 1
ATOM 780 N N . GLU A 1 98 ? -7.075 3.392 7.185 1.00 90.62 98 GLU A N 1
ATOM 781 C CA . GLU A 1 98 ? -7.273 4.698 7.826 1.00 90.62 98 GLU A CA 1
ATOM 782 C C . GLU A 1 98 ? -8.714 5.204 7.699 1.00 90.62 98 GLU A C 1
ATOM 784 O O . GLU A 1 98 ? -9.233 5.803 8.642 1.00 90.62 98 GLU A O 1
ATOM 789 N N . LEU A 1 99 ? -9.364 4.937 6.562 1.00 91.62 99 LEU A N 1
ATOM 790 C CA . LEU A 1 99 ? -10.770 5.273 6.318 1.00 91.62 99 LEU A CA 1
ATOM 791 C C . LEU A 1 99 ? -11.757 4.286 6.959 1.00 91.62 99 LEU A C 1
ATOM 793 O O . LEU A 1 99 ? -12.929 4.622 7.108 1.00 91.62 99 LEU A O 1
ATOM 797 N N . ASN A 1 100 ? -11.298 3.090 7.330 1.00 94.88 100 ASN A N 1
ATOM 798 C CA . ASN A 1 100 ? -12.103 2.016 7.913 1.00 94.88 100 ASN A CA 1
ATOM 799 C C . ASN A 1 100 ? -11.434 1.493 9.198 1.00 94.88 100 ASN A C 1
ATOM 801 O O . ASN A 1 100 ? -10.941 0.366 9.211 1.00 94.88 100 ASN A O 1
ATOM 805 N N . PRO A 1 101 ? -11.383 2.299 10.277 1.00 95.69 101 PRO A N 1
ATOM 806 C CA . PRO A 1 101 ? -10.460 2.107 11.400 1.00 95.69 101 PRO A CA 1
ATOM 807 C C . PRO A 1 101 ? -10.914 1.024 12.402 1.00 95.69 101 PRO A C 1
ATOM 809 O O . PRO A 1 101 ? -10.961 1.259 13.612 1.00 95.69 101 PRO A O 1
ATOM 812 N N . PHE A 1 102 ? -11.250 -0.174 11.922 1.00 96.62 102 PHE A N 1
ATOM 813 C CA . PHE A 1 102 ? -11.731 -1.278 12.755 1.00 96.62 102 PHE A CA 1
ATOM 814 C C . PHE A 1 102 ? -10.675 -1.755 13.758 1.00 96.62 102 PHE A C 1
ATOM 816 O O . PHE A 1 102 ? -10.965 -1.932 14.942 1.00 96.62 102 PHE A O 1
ATOM 823 N N . GLU A 1 103 ? -9.428 -1.897 13.318 1.00 94.62 103 GLU A N 1
ATOM 824 C CA . GLU A 1 103 ? -8.309 -2.313 14.162 1.00 94.62 103 GLU A CA 1
ATOM 825 C C . GLU A 1 103 ? -8.042 -1.276 15.254 1.00 94.62 103 GLU A C 1
ATOM 827 O O . GLU A 1 103 ? -7.837 -1.642 16.410 1.00 94.62 103 GLU A O 1
ATOM 832 N N . LYS A 1 104 ? -8.136 0.021 14.921 1.00 96.38 104 LYS A N 1
ATOM 833 C CA . LYS A 1 104 ? -8.013 1.112 15.901 1.00 96.38 104 LYS A CA 1
ATOM 834 C C . LYS A 1 104 ? -9.144 1.077 16.925 1.00 96.38 104 LYS A C 1
ATOM 836 O O . LYS A 1 104 ? -8.889 1.291 18.107 1.00 96.38 104 LYS A O 1
ATOM 841 N N . LEU A 1 105 ? -10.379 0.793 16.503 1.00 97.56 105 LEU A N 1
ATOM 842 C CA . LEU A 1 105 ? -11.511 0.610 17.416 1.00 97.56 105 LEU A CA 1
ATOM 843 C C . LEU A 1 105 ? -11.267 -0.571 18.365 1.00 97.56 105 LEU A C 1
ATOM 845 O O . LEU A 1 105 ? -11.404 -0.419 19.579 1.00 97.56 105 LEU A O 1
ATOM 849 N N . SER A 1 106 ? -10.851 -1.719 17.827 1.00 96.81 106 SER A N 1
ATOM 850 C CA . SER A 1 106 ? -10.514 -2.903 18.621 1.00 96.81 106 SER A CA 1
ATOM 851 C C . SER A 1 106 ? -9.393 -2.618 19.617 1.00 96.81 106 SER A C 1
ATOM 853 O O . SER A 1 106 ? -9.527 -2.908 20.809 1.00 96.81 106 SER A O 1
ATOM 855 N N . GLU A 1 107 ? -8.316 -1.971 19.176 1.00 96.44 107 GLU A N 1
ATOM 856 C CA . GLU A 1 107 ? -7.221 -1.568 20.050 1.00 96.44 107 GLU A CA 1
ATOM 857 C C . GLU A 1 107 ? -7.699 -0.599 21.136 1.00 96.44 107 GLU A C 1
ATOM 859 O O . GLU A 1 107 ? -7.334 -0.762 22.300 1.00 96.44 107 GLU A O 1
ATOM 864 N N . ALA A 1 108 ? -8.546 0.377 20.797 1.00 97.44 108 ALA A N 1
ATOM 865 C CA . ALA A 1 108 ? -9.082 1.336 21.753 1.00 97.44 108 ALA A CA 1
ATOM 866 C C . ALA A 1 108 ? -9.916 0.654 22.846 1.00 97.44 108 ALA A C 1
ATOM 868 O O . ALA A 1 108 ? -9.713 0.963 24.021 1.00 97.44 108 ALA A O 1
ATOM 869 N N . VAL A 1 109 ? -10.787 -0.298 22.491 1.00 97.31 109 VAL A N 1
ATOM 870 C CA . VAL A 1 109 ? -11.564 -1.095 23.460 1.00 97.31 109 VAL A CA 1
ATOM 871 C C . VAL A 1 109 ? -10.628 -1.809 24.434 1.00 97.31 109 VAL A C 1
ATOM 873 O O . VAL A 1 109 ? -10.710 -1.585 25.643 1.00 97.31 109 VAL A O 1
ATOM 876 N N . HIS A 1 110 ? -9.667 -2.582 23.924 1.00 96.00 110 HIS A N 1
ATOM 877 C CA . HIS A 1 110 ? -8.728 -3.323 24.772 1.00 96.00 110 HIS A CA 1
ATOM 878 C C . HIS A 1 110 ? -7.825 -2.398 25.593 1.00 96.00 110 HIS A C 1
ATOM 880 O O . HIS A 1 110 ? -7.507 -2.681 26.745 1.00 96.00 110 HIS A O 1
ATOM 886 N N . LYS A 1 111 ? -7.407 -1.264 25.026 1.00 96.56 111 LYS A N 1
ATOM 887 C CA . LYS A 1 111 ? -6.579 -0.272 25.714 1.00 96.56 111 LYS A CA 1
ATOM 888 C C . LYS A 1 111 ? -7.326 0.363 26.882 1.00 96.56 111 LYS A C 1
ATOM 890 O O . LYS A 1 111 ? -6.714 0.549 27.930 1.00 96.56 111 LYS A O 1
ATOM 895 N N . GLN A 1 112 ? -8.607 0.703 26.724 1.00 97.75 112 GLN A N 1
ATOM 896 C CA . GLN A 1 112 ? -9.398 1.238 27.836 1.00 97.75 112 GLN A CA 1
ATOM 897 C C . GLN A 1 112 ? -9.726 0.155 28.869 1.00 97.75 112 GLN A C 1
ATOM 899 O O . GLN A 1 112 ? -9.621 0.438 30.057 1.00 97.75 112 GLN A O 1
ATOM 904 N N . ALA A 1 113 ? -10.022 -1.078 28.445 1.00 95.62 113 ALA A N 1
ATOM 905 C CA . ALA A 1 113 ? -10.227 -2.210 29.352 1.00 95.62 113 ALA A CA 1
ATOM 906 C C . ALA A 1 113 ? -8.996 -2.458 30.240 1.00 95.62 113 ALA A C 1
ATOM 908 O O . ALA A 1 113 ? -9.109 -2.445 31.464 1.00 95.62 113 ALA A O 1
ATOM 909 N N . ARG A 1 114 ? -7.797 -2.541 29.642 1.00 95.81 114 ARG A N 1
ATOM 910 C CA . ARG A 1 114 ? -6.535 -2.672 30.393 1.00 95.81 114 ARG A CA 1
ATOM 911 C C . ARG A 1 114 ? -6.303 -1.512 31.357 1.00 95.81 114 ARG A C 1
ATOM 913 O O . ARG A 1 114 ? -5.887 -1.723 32.488 1.00 95.81 114 ARG A O 1
ATOM 920 N N . LYS A 1 115 ? -6.594 -0.275 30.936 1.00 96.50 115 LYS A N 1
ATOM 921 C CA . LYS A 1 115 ? -6.496 0.904 31.816 1.00 96.50 115 LYS A CA 1
ATOM 922 C C . LYS A 1 115 ? -7.476 0.865 32.990 1.00 96.50 115 LYS A C 1
ATOM 924 O O . LYS A 1 115 ? -7.190 1.481 34.010 1.00 96.50 115 LYS A O 1
ATOM 929 N N . ALA A 1 116 ? -8.607 0.184 32.835 1.00 95.25 116 ALA A N 1
ATOM 930 C CA . ALA A 1 116 ? -9.597 -0.020 33.885 1.00 95.25 116 ALA A CA 1
ATOM 931 C C . ALA A 1 116 ? -9.282 -1.231 34.787 1.00 95.25 116 ALA A C 1
ATOM 933 O O . ALA A 1 116 ? -10.039 -1.494 35.714 1.00 95.25 116 ALA A O 1
ATOM 934 N N . GLY A 1 117 ? -8.177 -1.949 34.544 1.00 93.94 117 GLY A N 1
ATOM 935 C CA . GLY A 1 117 ? -7.756 -3.105 35.342 1.00 93.94 117 GLY A CA 1
ATOM 936 C C . GLY A 1 117 ? -8.293 -4.455 34.858 1.00 93.94 117 GLY A C 1
ATOM 937 O O . GLY A 1 117 ? -8.140 -5.445 35.563 1.00 93.94 117 GLY A O 1
ATOM 938 N N . LEU A 1 118 ? -8.907 -4.522 33.672 1.00 92.06 118 LEU A N 1
ATOM 939 C CA . LEU A 1 118 ? -9.301 -5.796 33.065 1.00 92.06 118 LEU A CA 1
ATOM 940 C C . LEU A 1 118 ? -8.109 -6.454 32.369 1.00 92.06 118 LEU A C 1
ATOM 942 O O . LEU A 1 118 ? -7.505 -5.875 31.460 1.00 92.06 118 LEU A O 1
ATOM 946 N N . GLU A 1 119 ? -7.832 -7.694 32.755 1.00 84.25 119 GLU A N 1
ATOM 947 C CA . GLU A 1 119 ? -6.888 -8.577 32.077 1.00 84.25 119 GLU A CA 1
ATOM 948 C C . GLU A 1 119 ? -7.651 -9.573 31.188 1.00 84.25 119 GLU A C 1
ATOM 950 O O . GLU A 1 119 ? -8.711 -10.074 31.560 1.00 84.25 119 GLU A O 1
ATOM 955 N N . GLY A 1 120 ? -7.126 -9.847 29.990 1.00 82.69 120 GLY A N 1
ATOM 956 C CA . GLY A 1 120 ? -7.738 -10.764 29.020 1.00 82.69 120 GLY A CA 1
ATOM 957 C C . GLY A 1 120 ? -8.592 -10.100 27.928 1.00 82.69 120 GLY A C 1
ATOM 958 O O . GLY A 1 120 ? -8.514 -8.896 27.673 1.00 82.69 120 GLY A O 1
ATOM 959 N N . GLY A 1 121 ? -9.345 -10.939 27.219 1.00 89.25 121 GLY A N 1
ATOM 960 C CA . GLY A 1 121 ? -10.253 -10.616 26.118 1.00 89.25 121 GLY A CA 1
ATOM 961 C C . GLY A 1 121 ? -11.728 -10.686 26.526 1.00 89.25 121 GLY A C 1
ATOM 962 O O . GLY A 1 121 ? -12.116 -10.171 27.570 1.00 89.25 121 GLY A O 1
ATOM 963 N N . GLY A 1 122 ? -12.563 -11.299 25.684 1.00 94.94 122 GLY A N 1
ATOM 964 C CA . GLY A 1 122 ? -14.013 -11.412 25.887 1.00 94.94 122 GLY A CA 1
ATOM 965 C C . GLY A 1 122 ? -14.837 -10.335 25.180 1.00 94.94 122 GLY A C 1
ATOM 966 O O . GLY A 1 122 ? -16.061 -10.305 25.325 1.00 94.94 122 GLY A O 1
ATOM 967 N N . PHE A 1 123 ? -14.185 -9.464 24.404 1.00 97.44 123 PHE A N 1
ATOM 968 C CA . PHE A 1 123 ? -14.841 -8.418 23.626 1.00 97.44 123 PHE A CA 1
ATOM 969 C C . PHE A 1 123 ? -15.161 -8.909 22.213 1.00 97.44 123 PHE A C 1
ATOM 971 O O . PHE A 1 123 ? -14.295 -9.409 21.496 1.00 97.44 123 PHE A O 1
ATOM 978 N N . HIS A 1 124 ? -16.405 -8.722 21.791 1.00 97.75 124 HIS A N 1
ATOM 979 C CA . HIS A 1 124 ? -16.884 -9.010 20.449 1.00 97.75 124 HIS A CA 1
ATOM 980 C C . HIS A 1 124 ? -17.360 -7.710 19.810 1.00 97.75 124 HIS A C 1
ATOM 982 O O . HIS A 1 124 ? -18.327 -7.107 20.270 1.00 97.75 124 HIS A O 1
ATOM 988 N N . ILE A 1 125 ? -16.667 -7.267 18.763 1.00 98.25 125 ILE A N 1
ATOM 989 C CA . ILE A 1 125 ? -16.961 -6.000 18.088 1.00 98.25 125 ILE A CA 1
ATOM 990 C C . ILE A 1 125 ? -17.627 -6.290 16.750 1.00 98.25 125 ILE A C 1
ATOM 992 O O . ILE A 1 125 ? -17.075 -7.022 15.926 1.00 98.25 125 ILE A O 1
ATOM 996 N N . ARG A 1 126 ? -18.786 -5.686 16.498 1.00 98.25 126 ARG A N 1
ATOM 997 C CA . ARG A 1 126 ? -19.439 -5.736 15.188 1.00 98.25 126 ARG A CA 1
ATOM 998 C C . ARG A 1 126 ? -19.607 -4.333 14.645 1.00 98.25 126 ARG A C 1
ATOM 1000 O O . ARG A 1 126 ? -20.346 -3.552 15.228 1.00 98.25 126 ARG A O 1
ATOM 1007 N N . ALA A 1 127 ? -18.948 -4.026 13.532 1.00 97.88 127 ALA A N 1
ATOM 1008 C CA . ALA A 1 127 ? -19.115 -2.745 12.859 1.00 97.88 127 ALA A CA 1
ATOM 1009 C C . ALA A 1 127 ? -20.100 -2.862 11.696 1.00 97.88 127 ALA A C 1
ATOM 1011 O O . ALA A 1 127 ? -19.949 -3.731 10.833 1.00 97.88 127 ALA A O 1
ATOM 1012 N N . GLU A 1 128 ? -21.081 -1.963 11.671 1.00 97.50 128 GLU A N 1
ATOM 1013 C CA . GLU A 1 128 ? -21.950 -1.785 10.515 1.00 97.50 128 GLU A CA 1
ATOM 1014 C C . GLU A 1 128 ? -21.222 -0.996 9.420 1.00 97.50 128 GLU A C 1
ATOM 1016 O O . GLU A 1 128 ? -20.119 -0.468 9.603 1.00 97.50 128 GLU A O 1
ATOM 1021 N N . HIS A 1 129 ? -21.832 -0.941 8.242 1.00 95.19 129 HIS A N 1
ATOM 1022 C CA . HIS A 1 129 ? -21.228 -0.354 7.056 1.00 95.19 129 HIS A CA 1
ATOM 1023 C C . HIS A 1 129 ? -22.256 0.399 6.217 1.00 95.19 129 HIS A C 1
ATOM 1025 O O . HIS A 1 129 ? -23.464 0.204 6.336 1.00 95.19 129 HIS A O 1
ATOM 1031 N N . PHE A 1 130 ? -21.739 1.248 5.341 1.00 92.31 130 PHE A N 1
ATOM 1032 C CA . PHE A 1 130 ? -22.476 1.905 4.281 1.00 92.31 130 PHE A CA 1
ATOM 1033 C C . PHE A 1 130 ? -21.904 1.472 2.928 1.00 92.31 130 PHE A C 1
ATOM 1035 O O . PHE A 1 130 ? -20.687 1.497 2.721 1.00 92.31 130 PHE A O 1
ATOM 1042 N N . GLU A 1 131 ? -22.781 1.079 2.003 1.00 90.12 131 GLU A N 1
ATOM 1043 C CA . GLU A 1 131 ? -22.423 0.825 0.607 1.00 90.12 131 GLU A CA 1
ATOM 1044 C C . GLU A 1 131 ? -22.863 2.010 -0.254 1.00 90.12 131 GLU A C 1
ATOM 1046 O O . GLU A 1 131 ? -24.053 2.286 -0.399 1.00 90.12 131 GLU A O 1
ATOM 1051 N N . SER A 1 132 ? -21.900 2.692 -0.870 1.00 85.56 132 SER A N 1
ATOM 1052 C CA . SER A 1 132 ? -22.181 3.709 -1.885 1.00 85.56 132 SER A CA 1
ATOM 1053 C C . SER A 1 132 ? -22.068 3.109 -3.281 1.00 85.56 132 SER A C 1
ATOM 1055 O O . SER A 1 132 ? -21.092 2.422 -3.599 1.00 85.56 132 SER A O 1
ATOM 1057 N N . ILE A 1 133 ? -23.054 3.388 -4.134 1.00 86.50 133 ILE A N 1
ATOM 1058 C CA . ILE A 1 133 ? -22.940 3.130 -5.571 1.00 86.50 133 ILE A CA 1
ATOM 1059 C C . ILE A 1 133 ? -22.025 4.207 -6.152 1.00 86.50 133 ILE A C 1
ATOM 1061 O O . ILE A 1 133 ? -22.254 5.401 -5.965 1.00 86.50 133 ILE A O 1
ATOM 1065 N N . ILE A 1 134 ? -20.983 3.779 -6.854 1.00 83.56 134 ILE A N 1
ATOM 1066 C CA . ILE A 1 134 ? -20.060 4.660 -7.567 1.00 83.56 134 ILE A CA 1
ATOM 1067 C C . ILE A 1 134 ? -20.127 4.355 -9.061 1.00 83.56 134 ILE A C 1
ATOM 1069 O O . ILE A 1 134 ? -20.627 3.312 -9.482 1.00 83.56 134 ILE A O 1
ATOM 1073 N N . LYS A 1 135 ? -19.597 5.262 -9.887 1.00 76.75 135 LYS A N 1
ATOM 1074 C CA . LYS A 1 135 ? -19.434 4.981 -11.315 1.00 76.75 135 LYS A CA 1
ATOM 1075 C C . LYS A 1 135 ? -18.597 3.706 -11.480 1.00 76.75 135 LYS A C 1
ATOM 1077 O O . LYS A 1 135 ? -17.470 3.649 -10.987 1.00 76.75 135 LYS A O 1
ATOM 1082 N N . ASP A 1 136 ? -19.166 2.720 -12.166 1.00 76.00 136 ASP A N 1
ATOM 1083 C CA . ASP A 1 136 ? -18.562 1.415 -12.446 1.00 76.00 136 ASP A CA 1
ATOM 1084 C C . ASP A 1 136 ? -18.264 0.566 -11.189 1.00 76.00 136 ASP A C 1
ATOM 1086 O O . ASP A 1 136 ? -17.246 -0.127 -11.154 1.00 76.00 136 ASP A O 1
ATOM 1090 N N . GLY A 1 137 ? -19.098 0.624 -10.138 1.00 82.50 137 GLY A N 1
ATOM 1091 C CA . GLY A 1 137 ? -18.997 -0.313 -9.011 1.00 82.50 137 GLY A CA 1
ATOM 1092 C C . GLY A 1 137 ? -19.672 0.127 -7.711 1.00 82.50 137 GLY A C 1
ATOM 1093 O O . GLY A 1 137 ? -20.570 0.969 -7.688 1.00 82.50 137 GLY A O 1
ATOM 1094 N N . LYS A 1 138 ? -19.202 -0.441 -6.600 1.00 84.38 138 LYS A N 1
ATOM 1095 C CA . LYS A 1 138 ? -19.606 -0.066 -5.239 1.00 84.38 138 LYS A CA 1
ATOM 1096 C C . LYS A 1 138 ? -18.387 0.238 -4.375 1.00 84.38 138 LYS A C 1
ATOM 1098 O O . LYS A 1 138 ? -17.295 -0.262 -4.638 1.00 84.38 138 LYS A O 1
ATOM 1103 N N . LYS A 1 139 ? -18.582 1.029 -3.323 1.00 85.69 139 LYS A N 1
ATOM 1104 C CA . LYS A 1 139 ? -17.582 1.255 -2.277 1.00 85.69 139 LYS A CA 1
ATOM 1105 C C . LYS A 1 139 ? -18.202 1.008 -0.910 1.00 85.69 139 LYS A C 1
ATOM 1107 O O . LYS A 1 139 ? -19.200 1.638 -0.561 1.00 85.69 139 LYS A O 1
ATOM 1112 N N . VAL A 1 140 ? -17.575 0.110 -0.158 1.00 90.56 140 VAL A N 1
ATOM 1113 C CA . VAL A 1 140 ? -17.906 -0.185 1.236 1.00 90.56 140 VAL A CA 1
ATOM 1114 C C . VAL A 1 140 ? -17.120 0.764 2.134 1.00 90.56 140 VAL A C 1
ATOM 1116 O O . VAL A 1 140 ? -15.921 0.971 1.931 1.00 90.56 140 VAL A O 1
ATOM 1119 N N . GLN A 1 141 ? -17.793 1.328 3.130 1.00 93.31 141 GLN A N 1
ATOM 1120 C CA . GLN A 1 141 ? -17.164 2.079 4.206 1.00 93.31 141 GLN A CA 1
ATOM 1121 C C . GLN A 1 141 ? -17.753 1.648 5.548 1.00 93.31 141 GLN A C 1
ATOM 1123 O O . GLN A 1 141 ? -18.971 1.575 5.697 1.00 93.31 141 GLN A O 1
ATOM 1128 N N . LEU A 1 142 ? -16.900 1.366 6.528 1.00 96.50 142 LEU A N 1
ATOM 1129 C CA . LEU A 1 142 ? -17.333 1.063 7.885 1.00 96.50 142 LEU A CA 1
ATOM 1130 C C . LEU A 1 142 ? -17.865 2.321 8.565 1.00 96.50 142 LEU A C 1
ATOM 1132 O O . LEU A 1 142 ? -17.294 3.405 8.434 1.00 96.50 142 LEU A O 1
ATOM 1136 N N . LEU A 1 143 ? -18.936 2.162 9.336 1.00 96.88 143 LEU A N 1
ATOM 1137 C CA . LEU A 1 143 ? -19.524 3.230 10.138 1.00 96.88 143 LEU A CA 1
ATOM 1138 C C . LEU A 1 143 ? -18.753 3.366 11.455 1.00 96.88 143 LEU A C 1
ATOM 1140 O O . LEU A 1 143 ? -19.270 3.113 12.542 1.00 96.88 143 LEU A O 1
ATOM 1144 N N . ILE A 1 144 ? -17.478 3.735 11.338 1.00 97.06 144 ILE A N 1
ATOM 1145 C CA . ILE A 1 144 ? -16.586 4.046 12.454 1.00 97.06 144 ILE A CA 1
ATOM 1146 C C . ILE A 1 144 ? -15.966 5.416 12.162 1.00 97.06 144 ILE A C 1
ATOM 1148 O O . ILE A 1 144 ? -15.369 5.593 11.096 1.00 97.06 144 ILE A O 1
ATOM 1152 N N . PRO A 1 145 ? -16.079 6.394 13.075 1.00 95.75 145 PRO A N 1
ATOM 1153 C CA . PRO A 1 145 ? -15.517 7.716 12.853 1.00 95.75 145 PRO A CA 1
ATOM 1154 C C . PRO A 1 145 ? -13.987 7.659 12.806 1.00 95.75 145 PRO A C 1
ATOM 1156 O O . PRO A 1 145 ? -13.359 6.741 13.332 1.00 95.75 145 PRO A O 1
ATOM 1159 N N . THR A 1 146 ? -13.377 8.681 12.212 1.00 94.94 146 THR A N 1
ATOM 1160 C CA . THR A 1 146 ? -11.920 8.854 12.135 1.00 94.94 146 THR A CA 1
ATOM 1161 C C . THR A 1 146 ? -11.492 10.155 12.823 1.00 94.94 146 THR A C 1
ATOM 1163 O O . THR A 1 146 ? -12.319 11.000 13.185 1.00 94.94 146 THR A O 1
ATOM 1166 N N . GLY A 1 147 ? -10.185 10.322 13.043 1.00 94.38 147 GLY A N 1
ATOM 1167 C CA . GLY A 1 147 ? -9.606 11.577 13.533 1.00 94.38 147 GLY A CA 1
ATOM 1168 C C . GLY A 1 147 ? -10.191 12.054 14.877 1.00 94.38 147 GLY A C 1
ATOM 1169 O O . GLY A 1 147 ? -10.413 11.239 15.773 1.00 94.38 147 GLY A O 1
ATOM 1170 N N . PRO A 1 148 ? -10.461 13.363 15.049 1.00 95.75 148 PRO A N 1
ATOM 1171 C CA . PRO A 1 148 ? -10.964 13.905 16.314 1.00 95.75 148 PRO A CA 1
ATOM 1172 C C . PRO A 1 148 ? -12.301 13.309 16.777 1.00 95.75 148 PRO A C 1
ATOM 1174 O O . PRO A 1 148 ? -12.520 13.171 17.980 1.00 95.75 148 PRO A O 1
ATOM 1177 N N . ALA A 1 149 ? -13.188 12.940 15.848 1.00 95.62 149 ALA A N 1
ATOM 1178 C CA . ALA A 1 149 ? -14.473 12.325 16.182 1.00 95.62 149 ALA A CA 1
ATOM 1179 C C . ALA A 1 149 ? -14.284 10.931 16.803 1.00 95.62 149 ALA A C 1
ATOM 1181 O O . ALA A 1 149 ? -14.954 10.599 17.780 1.00 95.62 149 ALA A O 1
ATOM 1182 N N . PHE A 1 150 ? -13.313 10.157 16.307 1.00 96.69 150 PHE A N 1
ATOM 1183 C CA . PHE A 1 150 ? -12.932 8.875 16.901 1.00 96.69 150 PHE A CA 1
ATOM 1184 C C . PHE A 1 150 ? -12.425 9.036 18.337 1.00 96.69 150 PHE A C 1
ATOM 1186 O O . PHE A 1 150 ? -12.887 8.347 19.243 1.00 96.69 150 PHE A O 1
ATOM 1193 N N . GLU A 1 151 ? -11.529 9.993 18.581 1.00 97.00 151 GLU A N 1
ATOM 1194 C CA . GLU A 1 151 ? -11.001 10.237 19.929 1.00 97.00 151 GLU A CA 1
ATOM 1195 C C . GLU A 1 151 ? -12.102 10.670 20.911 1.00 97.00 151 GLU A C 1
ATOM 1197 O O . GLU A 1 151 ? -12.132 10.245 22.072 1.00 97.00 151 GLU A O 1
ATOM 1202 N N . GLN A 1 152 ? -13.056 11.482 20.443 1.00 96.50 152 GLN A N 1
ATOM 1203 C CA . GLN A 1 152 ? -14.221 11.859 21.241 1.00 96.50 152 GLN A CA 1
ATOM 1204 C C . GLN A 1 152 ? -15.116 10.659 21.557 1.00 96.50 152 GLN A C 1
ATOM 1206 O O . GLN A 1 152 ? -15.513 10.506 22.713 1.00 96.50 152 GLN A O 1
ATOM 1211 N N . LEU A 1 153 ? -15.393 9.800 20.574 1.00 96.88 153 LEU A N 1
ATOM 1212 C CA . LEU A 1 153 ? -16.147 8.558 20.752 1.00 96.88 153 LEU A CA 1
ATOM 1213 C C . LEU A 1 153 ? -15.472 7.649 21.792 1.00 96.88 153 LEU A C 1
ATOM 1215 O O . LEU A 1 153 ? -16.126 7.171 22.721 1.00 96.88 153 LEU A O 1
ATOM 1219 N N . VAL A 1 154 ? -14.149 7.469 21.706 1.00 97.81 154 VAL A N 1
ATOM 1220 C CA . VAL A 1 154 ? -13.388 6.667 22.677 1.00 97.81 154 VAL A CA 1
ATOM 1221 C C . VAL A 1 154 ? -13.528 7.235 24.090 1.00 97.81 154 VAL A C 1
ATOM 1223 O O . VAL A 1 154 ? -13.775 6.489 25.040 1.00 97.81 154 VAL A O 1
ATOM 1226 N N . LYS A 1 155 ? -13.407 8.558 24.247 1.00 97.69 155 LYS A N 1
ATOM 1227 C CA . LYS A 1 155 ? -13.519 9.220 25.553 1.00 97.69 155 LYS A CA 1
ATOM 1228 C C . LYS A 1 155 ? -14.936 9.155 26.129 1.00 97.69 155 LYS A C 1
ATOM 1230 O O . LYS A 1 155 ? -15.071 8.950 27.334 1.00 97.69 155 LYS A O 1
ATOM 1235 N N . LYS A 1 156 ? -15.959 9.375 25.299 1.00 97.00 156 LYS A N 1
ATOM 1236 C CA . LYS A 1 156 ? -17.360 9.508 25.726 1.00 97.00 156 LYS A CA 1
ATOM 1237 C C . LYS A 1 156 ? -18.069 8.171 25.911 1.00 97.00 156 LYS A C 1
ATOM 1239 O O . LYS A 1 156 ? -18.910 8.085 26.793 1.00 97.00 156 LYS A O 1
ATOM 1244 N N . GLN A 1 157 ? -17.737 7.160 25.110 1.00 97.62 157 GLN A N 1
ATOM 1245 C CA . GLN A 1 157 ? -18.484 5.899 25.070 1.00 97.62 157 GLN A CA 1
ATOM 1246 C C . GLN A 1 157 ? -17.621 4.699 25.477 1.00 97.62 157 GLN A C 1
ATOM 1248 O O . GLN A 1 157 ? -17.954 3.982 26.420 1.00 97.62 157 GLN A O 1
ATOM 1253 N N . ILE A 1 158 ? -16.462 4.512 24.832 1.00 97.94 158 ILE A N 1
ATOM 1254 C CA . ILE A 1 158 ? -15.629 3.311 25.039 1.00 97.94 158 ILE A CA 1
ATOM 1255 C C . ILE A 1 158 ? -15.012 3.276 26.440 1.00 97.94 158 ILE A C 1
ATOM 1257 O O . ILE A 1 158 ? -15.039 2.240 27.100 1.00 97.94 158 ILE A O 1
ATOM 1261 N N . LYS A 1 159 ? -14.466 4.398 26.923 1.00 98.31 159 LYS A N 1
ATOM 1262 C CA . LYS A 1 159 ? -13.863 4.462 28.261 1.00 98.31 159 LYS A CA 1
ATOM 1263 C C . LYS A 1 159 ? -14.896 4.210 29.378 1.00 98.31 159 LYS A C 1
ATOM 1265 O O . LYS A 1 159 ? -14.614 3.371 30.232 1.00 98.31 159 LYS A O 1
ATOM 1270 N N . PRO A 1 160 ? -16.075 4.865 29.403 1.00 98.25 160 PRO A N 1
ATOM 1271 C CA . PRO A 1 160 ? -17.105 4.546 30.393 1.00 98.25 160 PRO A CA 1
ATOM 1272 C C . PRO A 1 160 ? -17.587 3.097 30.323 1.00 98.25 160 PRO A C 1
ATOM 1274 O O . PRO A 1 160 ? -17.752 2.472 31.368 1.00 98.25 160 PRO A O 1
ATOM 1277 N N . PHE A 1 161 ? -17.749 2.542 29.118 1.00 98.19 161 PHE A N 1
ATOM 1278 C CA . PHE A 1 161 ? -18.095 1.132 28.946 1.00 98.19 161 PHE A CA 1
ATOM 1279 C C . PHE A 1 161 ? -17.036 0.201 29.550 1.00 98.19 161 PHE A C 1
ATOM 1281 O O . PHE A 1 161 ? -17.375 -0.671 30.343 1.00 98.19 161 PHE A O 1
ATOM 1288 N N . ALA A 1 162 ? -15.752 0.430 29.264 1.00 97.31 162 ALA A N 1
ATOM 1289 C CA . ALA A 1 162 ? -14.658 -0.353 29.837 1.00 97.31 162 ALA A CA 1
ATOM 1290 C C . ALA A 1 162 ? -14.637 -0.302 31.376 1.00 97.31 162 ALA A C 1
ATOM 1292 O O . ALA A 1 162 ? -14.492 -1.338 32.019 1.00 97.31 162 ALA A O 1
ATOM 1293 N N . ASN A 1 163 ? -14.848 0.878 31.970 1.00 97.12 163 ASN A N 1
ATOM 1294 C CA . ASN A 1 163 ? -14.955 1.023 33.425 1.00 97.12 163 ASN A CA 1
ATOM 1295 C C . ASN A 1 163 ? -16.148 0.242 33.997 1.00 97.12 163 ASN A C 1
ATOM 1297 O O . ASN A 1 163 ? -16.039 -0.364 35.060 1.00 97.12 163 ASN A O 1
ATOM 1301 N N . LYS A 1 164 ? -17.287 0.251 33.294 1.00 96.69 164 LYS A N 1
ATOM 1302 C CA . LYS A 1 164 ? -18.491 -0.477 33.706 1.00 96.69 164 LYS A CA 1
ATOM 1303 C C . LYS A 1 164 ? -18.276 -1.991 33.663 1.00 96.69 164 LYS A C 1
ATOM 1305 O O . LYS A 1 164 ? -18.726 -2.682 34.572 1.00 96.69 164 LYS A O 1
ATOM 1310 N N . VAL A 1 165 ? -17.575 -2.496 32.648 1.00 97.00 165 VAL A N 1
ATOM 1311 C CA . VAL A 1 165 ? -17.183 -3.911 32.565 1.00 97.00 165 VAL A CA 1
ATOM 1312 C C . VAL A 1 165 ? -16.203 -4.266 33.683 1.00 97.00 165 VAL A C 1
ATOM 1314 O O . VAL A 1 165 ? -16.374 -5.286 34.335 1.00 97.00 165 VAL A O 1
ATOM 1317 N N . ALA A 1 166 ? -15.218 -3.409 33.958 1.00 95.44 166 ALA A N 1
ATOM 1318 C CA . ALA A 1 166 ? -14.220 -3.653 35.001 1.00 95.44 166 ALA A CA 1
ATOM 1319 C C . ALA A 1 166 ? -14.825 -3.727 36.410 1.00 95.44 166 ALA A C 1
ATOM 1321 O O . ALA A 1 166 ? -14.329 -4.466 37.254 1.00 95.44 166 ALA A O 1
ATOM 1322 N N . ALA A 1 167 ? -15.907 -2.985 36.656 1.00 96.00 167 ALA A N 1
ATOM 1323 C CA . ALA A 1 167 ? -16.618 -3.007 37.930 1.00 96.00 167 ALA A CA 1
ATOM 1324 C C . ALA A 1 167 ? -17.404 -4.311 38.177 1.00 96.00 167 ALA A C 1
ATOM 1326 O O . ALA A 1 167 ? -17.668 -4.641 39.330 1.00 96.00 167 ALA A O 1
ATOM 1327 N N . ASP A 1 168 ? -17.786 -5.037 37.121 1.00 95.06 168 ASP A N 1
ATOM 1328 C CA . ASP A 1 168 ? -18.519 -6.308 37.208 1.00 95.06 168 ASP A CA 1
ATOM 1329 C C . ASP A 1 168 ? -18.126 -7.234 36.034 1.00 95.06 168 ASP A C 1
ATOM 1331 O O . ASP A 1 168 ? -18.887 -7.391 35.071 1.00 95.06 168 ASP A O 1
ATOM 1335 N N . PRO A 1 169 ? -16.911 -7.820 36.072 1.00 93.62 169 PRO A N 1
ATOM 1336 C CA . PRO A 1 169 ? -16.321 -8.541 34.942 1.00 93.62 169 PRO A CA 1
ATOM 1337 C C . PRO A 1 169 ? -16.949 -9.915 34.694 1.00 93.62 169 PRO A C 1
ATOM 1339 O O . PRO A 1 169 ? -16.687 -10.535 33.671 1.00 93.62 169 PRO A O 1
ATOM 1342 N N . LEU A 1 170 ? -17.769 -10.430 35.610 1.00 94.25 170 LEU A N 1
ATOM 1343 C CA . LEU A 1 170 ? -18.473 -11.700 35.406 1.00 94.25 170 LEU A CA 1
ATOM 1344 C C . LEU A 1 170 ? -19.808 -11.508 34.685 1.00 94.25 170 LEU A C 1
ATOM 1346 O O . LEU A 1 170 ? -20.384 -12.472 34.178 1.00 94.25 170 LEU A O 1
ATOM 1350 N N . ARG A 1 171 ? -20.303 -10.271 34.619 1.00 94.69 171 ARG A N 1
ATOM 1351 C CA . ARG A 1 171 ? -21.580 -9.956 33.999 1.00 94.69 171 ARG A CA 1
ATOM 1352 C C . ARG A 1 171 ? -21.393 -9.546 32.538 1.00 94.69 171 ARG A C 1
ATOM 1354 O O . ARG A 1 171 ? -20.665 -8.592 32.261 1.00 94.69 171 ARG A O 1
ATOM 1361 N N . PRO A 1 172 ? -22.108 -10.181 31.591 1.00 95.88 172 PRO A N 1
ATOM 1362 C CA . PRO A 1 172 ? -22.123 -9.725 30.211 1.00 95.88 172 PRO A CA 1
ATOM 1363 C C . PRO A 1 172 ? -22.637 -8.289 30.097 1.00 95.88 172 PRO A C 1
ATOM 1365 O O . PRO A 1 172 ? -23.627 -7.912 30.734 1.00 95.88 172 PRO A O 1
ATOM 1368 N N . GLN A 1 173 ? -21.982 -7.489 29.262 1.00 97.44 173 GLN A N 1
ATOM 1369 C CA . GLN A 1 173 ? -22.371 -6.106 28.999 1.00 97.44 173 GLN A CA 1
ATOM 1370 C C . GLN A 1 173 ? -22.305 -5.807 27.512 1.00 97.44 173 GLN A C 1
ATOM 1372 O O . GLN A 1 173 ? -21.501 -6.379 26.785 1.00 97.44 173 GLN A O 1
ATOM 1377 N N . ARG A 1 174 ? -23.132 -4.865 27.068 1.00 98.00 174 ARG A N 1
ATOM 1378 C CA . ARG A 1 174 ? -23.195 -4.440 25.677 1.00 98.00 174 ARG A CA 1
ATOM 1379 C C . ARG A 1 174 ? -23.172 -2.924 25.586 1.00 98.00 174 ARG A C 1
ATOM 1381 O O . ARG A 1 174 ? -23.830 -2.244 26.375 1.00 98.00 174 ARG A O 1
ATOM 1388 N N . LEU A 1 175 ? -22.407 -2.426 24.627 1.00 98.25 175 LEU A N 1
ATOM 1389 C CA . LEU A 1 175 ? -22.441 -1.051 24.159 1.00 98.25 175 LEU A CA 1
ATOM 1390 C C . LEU A 1 175 ? -22.983 -1.047 22.731 1.00 98.25 175 LEU A C 1
ATOM 1392 O O . LEU A 1 175 ? -22.381 -1.658 21.848 1.00 98.25 175 LEU A O 1
ATOM 1396 N N . ASP A 1 176 ? -24.085 -0.337 22.520 1.00 98.12 176 ASP A N 1
ATOM 1397 C CA . ASP A 1 176 ? -24.644 -0.060 21.200 1.00 98.12 176 ASP A CA 1
ATOM 1398 C C . ASP A 1 176 ? -24.343 1.393 20.829 1.00 98.12 176 ASP A C 1
ATOM 1400 O O . ASP A 1 176 ? -24.702 2.315 21.564 1.00 98.12 176 ASP A O 1
ATOM 1404 N N . ILE A 1 177 ? -23.673 1.591 19.696 1.00 98.00 177 ILE A N 1
ATOM 1405 C CA . ILE A 1 177 ? -23.454 2.903 19.093 1.00 98.00 177 ILE A CA 1
ATOM 1406 C C . ILE A 1 177 ? -24.308 2.979 17.836 1.00 98.00 177 ILE A C 1
ATOM 1408 O O . ILE A 1 177 ? -24.139 2.171 16.925 1.00 98.00 177 ILE A O 1
ATOM 1412 N N . ASP A 1 178 ? -25.217 3.949 17.805 1.00 96.38 178 ASP A N 1
ATOM 1413 C CA . ASP A 1 178 ? -26.000 4.332 16.629 1.00 96.38 178 ASP A CA 1
ATOM 1414 C C . ASP A 1 178 ? -26.173 5.857 16.660 1.00 96.38 178 ASP A C 1
ATOM 1416 O O . ASP A 1 178 ? -27.130 6.399 17.214 1.00 96.38 178 ASP A O 1
ATOM 1420 N N . GLU A 1 179 ? -25.161 6.563 16.163 1.00 92.06 179 GLU A N 1
ATOM 1421 C CA . GLU A 1 179 ? -25.138 8.022 16.059 1.00 92.06 179 GLU A CA 1
ATOM 1422 C C . GLU A 1 179 ? -24.640 8.442 14.670 1.00 92.06 179 GLU A C 1
ATOM 1424 O O . GLU A 1 179 ? -24.139 7.632 13.889 1.00 92.06 179 GLU A O 1
ATOM 1429 N N . SER A 1 180 ? -24.799 9.719 14.317 1.00 85.06 180 SER A N 1
ATOM 1430 C CA . SER A 1 180 ? -24.463 10.211 12.975 1.00 85.06 180 SER A CA 1
ATOM 1431 C C . SER A 1 180 ? -23.010 9.888 12.590 1.00 85.06 180 SER A C 1
ATOM 1433 O O . SER A 1 180 ? -22.075 10.518 13.080 1.00 85.06 180 SER A O 1
ATOM 1435 N N . GLY A 1 181 ? -22.827 8.937 11.667 1.00 85.31 181 GLY A N 1
ATOM 1436 C CA . GLY A 1 181 ? -21.516 8.508 11.166 1.00 85.31 181 GLY A CA 1
ATOM 1437 C C . GLY A 1 181 ? -20.815 7.417 11.989 1.00 85.31 181 GLY A C 1
ATOM 1438 O O . GLY A 1 181 ? -19.684 7.062 11.656 1.00 85.31 181 GLY A O 1
ATOM 1439 N N . ALA A 1 182 ? -21.460 6.864 13.021 1.00 95.88 182 ALA A N 1
ATOM 1440 C CA . ALA A 1 182 ? -20.934 5.762 13.822 1.00 95.88 182 ALA A CA 1
ATOM 1441 C C . ALA A 1 182 ? -22.032 4.733 14.117 1.00 95.88 182 ALA A C 1
ATOM 1443 O O . ALA A 1 182 ? -23.045 5.056 14.735 1.00 95.88 182 ALA A O 1
ATOM 1444 N N . LYS A 1 183 ? -21.820 3.481 13.706 1.00 98.06 183 LYS A N 1
ATOM 1445 C CA . LYS A 1 183 ? -22.746 2.387 13.983 1.00 98.06 183 LYS A CA 1
ATOM 1446 C C . LYS A 1 183 ? -22.005 1.072 14.187 1.00 98.06 183 LYS A C 1
ATOM 1448 O O . LYS A 1 183 ? -21.475 0.488 13.242 1.00 98.06 183 LYS A O 1
ATOM 1453 N N . PHE A 1 184 ? -21.939 0.621 15.432 1.00 98.31 184 PHE A N 1
ATOM 1454 C CA . PHE A 1 184 ? -21.278 -0.627 15.807 1.00 98.31 184 PHE A CA 1
ATOM 1455 C C . PHE A 1 184 ? -21.698 -1.072 17.210 1.00 98.31 184 PHE A C 1
ATOM 1457 O O . PHE A 1 184 ? -22.222 -0.288 18.001 1.00 98.31 184 PHE A O 1
ATOM 1464 N N . THR A 1 185 ? -21.417 -2.329 17.534 1.00 98.44 185 THR A N 1
ATOM 1465 C CA . THR A 1 185 ? -21.649 -2.901 18.860 1.00 98.44 185 THR A CA 1
ATOM 1466 C C . THR A 1 185 ? -20.347 -3.399 19.466 1.00 98.44 185 THR A C 1
ATOM 1468 O O . THR A 1 185 ? -19.443 -3.849 18.754 1.00 98.44 185 THR A O 1
ATOM 1471 N N . VAL A 1 186 ? -20.253 -3.323 20.792 1.00 98.31 186 VAL A N 1
ATOM 1472 C CA . VAL A 1 186 ? -19.208 -3.978 21.583 1.00 98.31 186 VAL A CA 1
ATOM 1473 C C . VAL A 1 186 ? -19.895 -4.818 22.651 1.00 98.31 186 VAL A C 1
ATOM 1475 O O . VAL A 1 186 ? -20.440 -4.285 23.615 1.00 98.31 186 VAL A O 1
ATOM 1478 N N . ASP A 1 187 ? -19.874 -6.134 22.474 1.00 98.00 187 ASP A N 1
ATOM 1479 C CA . ASP A 1 187 ? -20.389 -7.094 23.445 1.00 98.00 187 ASP A CA 1
ATOM 1480 C C . ASP A 1 187 ? -19.221 -7.641 24.274 1.00 98.00 187 ASP A C 1
ATOM 1482 O O . ASP A 1 187 ? -18.298 -8.250 23.737 1.00 98.00 187 ASP A O 1
ATOM 1486 N N . TYR A 1 188 ? -19.259 -7.456 25.587 1.00 97.94 188 TYR A N 1
ATOM 1487 C CA . TYR A 1 188 ? -18.413 -8.180 26.525 1.00 97.94 188 TYR A CA 1
ATOM 1488 C C . TYR A 1 188 ? -19.180 -9.395 27.047 1.00 97.94 188 TYR A C 1
ATOM 1490 O O . TYR A 1 188 ? -20.231 -9.242 27.672 1.00 97.94 188 TYR A O 1
ATOM 1498 N N . LYS A 1 189 ? -18.675 -10.603 26.786 1.00 94.50 189 LYS A N 1
ATOM 1499 C CA . LYS A 1 189 ? -19.357 -11.862 27.147 1.00 94.50 189 LYS A CA 1
ATOM 1500 C C . LYS A 1 189 ? -18.853 -12.501 28.445 1.00 94.50 189 LYS A C 1
ATOM 1502 O O . LYS A 1 189 ? -19.296 -13.595 28.782 1.00 94.50 189 LYS A O 1
ATOM 1507 N N . GLY A 1 190 ? -17.962 -11.823 29.163 1.00 93.06 190 GLY A N 1
ATOM 1508 C CA . GLY A 1 190 ? -17.245 -12.359 30.318 1.00 93.06 190 GLY A CA 1
ATOM 1509 C C . GLY A 1 190 ? -15.767 -12.619 30.009 1.00 93.06 190 GLY A C 1
ATOM 1510 O O . GLY A 1 190 ? -15.329 -12.412 28.871 1.00 93.06 190 GLY A O 1
ATOM 1511 N N . PRO A 1 191 ? -14.983 -13.065 31.004 1.00 92.81 191 PRO A N 1
ATOM 1512 C CA . PRO A 1 191 ? -13.551 -13.270 30.849 1.00 92.81 191 PRO A CA 1
ATOM 1513 C C . PRO A 1 191 ? -13.263 -14.350 29.806 1.00 92.81 191 PRO A C 1
ATOM 1515 O O . PRO A 1 191 ? -13.843 -15.434 29.823 1.00 92.81 191 PRO A O 1
ATOM 1518 N N . SER A 1 192 ? -12.353 -14.054 28.887 1.00 92.44 192 SER A N 1
ATOM 1519 C CA . SER A 1 192 ? -11.895 -14.990 27.864 1.00 92.44 192 SER A CA 1
ATOM 1520 C C . SER A 1 192 ? -10.455 -14.671 27.496 1.00 92.44 192 SER A C 1
ATOM 1522 O O . SER A 1 192 ? -10.011 -13.539 27.655 1.00 92.44 192 SER A O 1
ATOM 1524 N N . GLU A 1 193 ? -9.725 -15.637 26.951 1.00 89.50 193 GLU A N 1
ATOM 1525 C CA . GLU A 1 193 ? -8.419 -15.381 26.333 1.00 89.50 193 GLU A CA 1
ATOM 1526 C C . GLU A 1 193 ? -8.551 -14.672 24.978 1.00 89.50 193 GLU A C 1
ATOM 1528 O O . GLU A 1 193 ? -7.604 -14.045 24.504 1.00 89.50 193 GLU A O 1
ATOM 1533 N N . TYR A 1 194 ? -9.731 -14.751 24.354 1.00 89.06 194 TYR A N 1
ATOM 1534 C CA . TYR A 1 194 ? -9.947 -14.316 22.980 1.00 89.06 194 TYR A CA 1
ATOM 1535 C C . TYR A 1 194 ? -10.981 -13.200 22.900 1.00 89.06 194 TYR A C 1
ATOM 1537 O O . TYR A 1 194 ? -11.985 -13.182 23.610 1.00 89.06 194 TYR A O 1
ATOM 1545 N N . SER A 1 195 ? -10.749 -12.294 21.963 1.00 93.00 195 SER A N 1
ATOM 1546 C CA . SER A 1 195 ? -11.720 -11.309 21.499 1.00 93.00 195 SER A CA 1
ATOM 1547 C C . SER A 1 195 ? -11.960 -11.539 20.015 1.00 93.00 195 SER A C 1
ATOM 1549 O O . SER A 1 195 ? -11.100 -12.075 19.314 1.00 93.00 195 SER A O 1
ATOM 1551 N N . GLN A 1 196 ? -13.131 -11.153 19.525 1.00 93.81 196 GLN A N 1
ATOM 1552 C CA . GLN A 1 196 ? -13.493 -11.335 18.123 1.00 93.81 196 GLN A CA 1
ATOM 1553 C C . GLN A 1 196 ? -13.998 -10.031 17.522 1.00 93.81 196 GLN A C 1
ATOM 1555 O O . GLN A 1 196 ? -14.474 -9.130 18.213 1.00 93.81 196 GLN A O 1
ATOM 1560 N N . GLY A 1 197 ? -13.904 -9.948 16.204 1.00 93.62 197 GLY A N 1
ATOM 1561 C CA . GLY A 1 197 ? -14.360 -8.807 15.438 1.00 93.62 197 GLY A CA 1
ATOM 1562 C C . GLY A 1 197 ? -15.027 -9.259 14.151 1.00 93.62 197 GLY A C 1
ATOM 1563 O O . GLY A 1 197 ? -14.591 -10.232 13.542 1.00 93.62 197 GLY A O 1
ATOM 1564 N N . SER A 1 198 ? -16.074 -8.558 13.735 1.00 94.62 198 SER A N 1
ATOM 1565 C CA . SER A 1 198 ? -16.706 -8.766 12.435 1.00 94.62 198 SER A CA 1
ATOM 1566 C C . SER A 1 198 ? -17.089 -7.435 11.807 1.00 94.62 198 SER A C 1
ATOM 1568 O O . SER A 1 198 ? -17.641 -6.563 12.480 1.00 94.62 198 SER A O 1
ATOM 1570 N N . HIS A 1 199 ? -16.844 -7.304 10.511 1.00 95.06 199 HIS A N 1
ATOM 1571 C CA . HIS A 1 199 ? -17.273 -6.173 9.701 1.00 95.06 199 HIS A CA 1
ATOM 1572 C C . HIS A 1 199 ? -17.387 -6.612 8.237 1.00 95.06 199 HIS A C 1
ATOM 1574 O O . HIS A 1 199 ? -16.820 -7.635 7.841 1.00 95.06 199 HIS A O 1
ATOM 1580 N N . ARG A 1 200 ? -18.104 -5.840 7.411 1.00 92.44 200 ARG A N 1
ATOM 1581 C CA . ARG A 1 200 ? -18.101 -6.052 5.956 1.00 92.44 200 ARG A CA 1
ATOM 1582 C C . ARG A 1 200 ? -16.682 -5.836 5.427 1.00 92.44 200 ARG A C 1
ATOM 1584 O O . ARG A 1 200 ? -16.009 -4.883 5.827 1.00 92.44 200 ARG A O 1
ATOM 1591 N N . SER A 1 201 ? -16.216 -6.720 4.547 1.00 87.94 201 SER A N 1
ATOM 1592 C CA . SER A 1 201 ? -14.931 -6.523 3.874 1.00 87.94 201 SER A CA 1
ATOM 1593 C C . SER A 1 201 ? -14.988 -5.246 3.034 1.00 87.94 201 SER A C 1
ATOM 1595 O O . SER A 1 201 ? -15.904 -5.050 2.237 1.00 87.94 201 SER A O 1
ATOM 1597 N N . TYR A 1 202 ? -14.015 -4.365 3.253 1.00 88.75 202 TYR A N 1
ATOM 1598 C CA . TYR A 1 202 ? -13.883 -3.088 2.552 1.00 88.75 202 TYR A CA 1
ATOM 1599 C C . TYR A 1 202 ? -12.678 -3.059 1.600 1.00 88.75 202 TYR A C 1
ATOM 1601 O O . TYR A 1 202 ? -12.551 -2.129 0.809 1.00 88.75 202 TYR A O 1
ATOM 1609 N N . ASN A 1 203 ? -11.805 -4.069 1.675 1.00 84.50 203 ASN A N 1
ATOM 1610 C CA . ASN A 1 203 ? -10.607 -4.276 0.853 1.00 84.50 203 ASN A CA 1
ATOM 1611 C C . ASN A 1 203 ? -10.859 -5.112 -0.412 1.00 84.50 203 ASN A C 1
ATOM 1613 O O . ASN A 1 203 ? -9.986 -5.190 -1.276 1.00 84.50 203 ASN A O 1
ATOM 1617 N N . VAL A 1 204 ? -12.062 -5.669 -0.571 1.00 83.88 204 VAL A N 1
ATOM 1618 C CA . VAL A 1 204 ? -12.512 -6.259 -1.836 1.00 83.88 204 VAL A CA 1
ATOM 1619 C C . VAL A 1 204 ? -12.724 -5.163 -2.882 1.00 83.88 204 VAL A C 1
ATOM 1621 O O . VAL A 1 204 ? -13.403 -4.161 -2.647 1.00 83.88 204 VAL A O 1
ATOM 1624 N N . THR A 1 205 ? -12.162 -5.358 -4.077 1.00 82.06 205 THR A N 1
ATOM 1625 C CA . THR A 1 205 ? -12.306 -4.395 -5.173 1.00 82.06 205 THR A CA 1
ATOM 1626 C C . THR A 1 205 ? -13.551 -4.677 -6.006 1.00 82.06 205 THR A C 1
ATOM 1628 O O . THR A 1 205 ? -13.611 -5.659 -6.738 1.00 82.06 205 THR A O 1
ATOM 1631 N N . LEU A 1 206 ? -14.524 -3.765 -5.959 1.00 84.12 206 LEU A N 1
ATOM 1632 C CA . LEU A 1 206 ? -15.795 -3.871 -6.693 1.00 84.12 206 LEU A CA 1
ATOM 1633 C C . LEU A 1 206 ? -15.878 -2.948 -7.922 1.00 84.12 206 LEU A C 1
ATOM 1635 O O . LEU A 1 206 ? -16.949 -2.792 -8.502 1.00 84.12 206 LEU A O 1
ATOM 1639 N N . SER A 1 207 ? -14.771 -2.305 -8.310 1.00 85.44 207 SER A N 1
ATOM 1640 C CA . SER A 1 207 ? -14.696 -1.442 -9.493 1.00 85.44 207 SER A CA 1
ATOM 1641 C C . SER A 1 207 ? -13.360 -1.608 -10.220 1.00 85.44 207 SER A C 1
ATOM 1643 O O . SER A 1 207 ? -12.311 -1.519 -9.572 1.00 85.44 207 SER A O 1
ATOM 1645 N N . PRO A 1 208 ? -13.349 -1.759 -11.559 1.00 86.69 208 PRO A N 1
ATOM 1646 C CA . PRO A 1 208 ? -12.108 -1.910 -12.316 1.00 86.69 208 PRO A CA 1
ATOM 1647 C C . PRO A 1 208 ? -11.246 -0.642 -12.300 1.00 86.69 208 PRO A C 1
ATOM 1649 O O . PRO A 1 208 ? -10.027 -0.737 -12.407 1.00 86.69 208 PRO A O 1
ATOM 1652 N N . LYS A 1 209 ? -11.858 0.542 -12.135 1.00 88.62 209 LYS A N 1
ATOM 1653 C CA . LYS A 1 209 ? -11.172 1.845 -12.229 1.00 88.62 209 LYS A CA 1
ATOM 1654 C C . LYS A 1 209 ? -11.072 2.603 -10.907 1.00 88.62 209 LYS A C 1
ATOM 1656 O O . LYS A 1 209 ? -10.260 3.515 -10.789 1.00 88.62 209 LYS A O 1
ATOM 1661 N N . LYS A 1 210 ? -11.912 2.282 -9.920 1.00 86.94 210 LYS A N 1
ATOM 1662 C CA . LYS A 1 210 ? -11.944 2.966 -8.617 1.00 86.94 210 LYS A CA 1
ATOM 1663 C C . LYS A 1 210 ? -11.359 2.076 -7.531 1.00 86.94 210 LYS A C 1
ATOM 1665 O O . LYS A 1 210 ? -12.070 1.583 -6.664 1.00 86.94 210 LYS A O 1
ATOM 1670 N N . ASN A 1 211 ? -10.049 1.874 -7.597 1.00 89.31 211 ASN A N 1
ATOM 1671 C CA . ASN A 1 211 ? -9.302 1.071 -6.635 1.00 89.31 211 ASN A CA 1
ATOM 1672 C C . ASN A 1 211 ? -7.856 1.566 -6.508 1.00 89.31 211 ASN A C 1
ATOM 1674 O O . ASN A 1 211 ? -7.372 2.341 -7.338 1.00 89.31 211 ASN A O 1
ATOM 1678 N N . VAL A 1 212 ? -7.178 1.116 -5.451 1.00 90.56 212 VAL A N 1
ATOM 1679 C CA . VAL A 1 212 ? -5.815 1.550 -5.115 1.00 90.56 212 VAL A CA 1
ATOM 1680 C C . VAL A 1 212 ? -4.808 1.239 -6.227 1.00 90.56 212 VAL A C 1
ATOM 1682 O O . VAL A 1 212 ? -3.934 2.062 -6.490 1.00 90.56 212 VAL A O 1
ATOM 1685 N N . LEU A 1 213 ? -4.955 0.106 -6.922 1.00 94.31 213 LEU A N 1
ATOM 1686 C CA . LEU A 1 213 ? -4.054 -0.316 -7.995 1.00 94.31 213 LEU A CA 1
ATOM 1687 C C . LEU A 1 213 ? -4.208 0.563 -9.241 1.00 94.31 213 LEU A C 1
ATOM 1689 O O . LEU A 1 213 ? -3.221 1.105 -9.724 1.00 94.31 213 LEU A O 1
ATOM 1693 N N . TYR A 1 214 ? -5.434 0.767 -9.728 1.00 94.12 214 TYR A N 1
ATOM 1694 C CA . TYR A 1 214 ? -5.704 1.599 -10.904 1.00 94.12 214 TYR A CA 1
ATOM 1695 C C . TYR A 1 214 ? -5.271 3.053 -10.685 1.00 94.12 214 TYR A C 1
ATOM 1697 O O . TYR A 1 214 ? -4.641 3.653 -11.555 1.00 94.12 214 TYR A O 1
ATOM 1705 N N . ASN A 1 215 ? -5.556 3.610 -9.503 1.00 92.38 215 ASN A N 1
ATOM 1706 C CA . ASN A 1 215 ? -5.108 4.956 -9.146 1.00 92.38 215 ASN A CA 1
ATOM 1707 C C . ASN A 1 215 ? -3.576 5.040 -9.160 1.00 92.38 215 ASN A C 1
ATOM 1709 O O . ASN A 1 215 ? -3.016 5.926 -9.797 1.00 92.38 215 ASN A O 1
ATOM 1713 N N . ARG A 1 216 ? -2.894 4.062 -8.548 1.00 94.06 216 ARG A N 1
ATOM 1714 C CA . ARG A 1 216 ? -1.429 4.015 -8.523 1.00 94.06 216 ARG A CA 1
ATOM 1715 C C . ARG A 1 216 ? -0.818 3.909 -9.924 1.00 94.06 216 ARG A C 1
ATOM 1717 O O . ARG A 1 216 ? 0.171 4.585 -10.200 1.00 94.06 216 ARG A O 1
ATOM 1724 N N . LEU A 1 217 ? -1.400 3.082 -10.794 1.00 95.56 217 LEU A N 1
ATOM 1725 C CA . LEU A 1 217 ? -0.977 2.929 -12.189 1.00 95.56 217 LEU A CA 1
ATOM 1726 C C . LEU A 1 217 ? -1.109 4.249 -12.963 1.00 95.56 217 LEU A C 1
ATOM 1728 O O . LEU A 1 217 ? -0.177 4.658 -13.658 1.00 95.56 217 LEU A O 1
ATOM 1732 N N . ASN A 1 218 ? -2.232 4.955 -12.801 1.00 94.25 218 ASN A N 1
ATOM 1733 C CA . ASN A 1 218 ? -2.432 6.274 -13.401 1.00 94.25 218 ASN A CA 1
ATOM 1734 C C . ASN A 1 218 ? -1.398 7.293 -12.912 1.00 94.25 218 ASN A C 1
ATOM 1736 O O . ASN A 1 218 ? -0.772 7.959 -13.736 1.00 94.25 218 ASN A O 1
ATOM 1740 N N . ASP A 1 219 ? -1.196 7.391 -11.596 1.00 92.62 219 ASP A N 1
ATOM 1741 C CA . ASP A 1 219 ? -0.264 8.352 -11.000 1.00 92.62 219 ASP A CA 1
ATOM 1742 C C . ASP A 1 219 ? 1.153 8.151 -11.554 1.00 92.62 219 ASP A C 1
ATOM 1744 O O . ASP A 1 219 ? 1.801 9.098 -12.014 1.00 92.62 219 ASP A O 1
ATOM 1748 N N . LYS A 1 220 ? 1.614 6.894 -11.591 1.00 93.88 220 LYS A N 1
ATOM 1749 C CA . LYS A 1 220 ? 2.952 6.536 -12.078 1.00 93.88 220 LYS A CA 1
ATOM 1750 C C . LYS A 1 220 ? 3.118 6.623 -13.594 1.00 93.88 220 LYS A C 1
ATOM 1752 O O . LYS A 1 220 ? 4.242 6.765 -14.061 1.00 93.88 220 LYS A O 1
ATOM 1757 N N . THR A 1 221 ? 2.036 6.655 -14.372 1.00 92.88 221 THR A N 1
ATOM 1758 C CA . THR A 1 221 ? 2.125 6.821 -15.835 1.00 92.88 221 THR A CA 1
ATOM 1759 C C . THR A 1 221 ? 2.842 8.115 -16.232 1.00 92.88 221 THR A C 1
ATOM 1761 O O . THR A 1 221 ? 3.553 8.157 -17.235 1.00 92.88 221 THR A O 1
ATOM 1764 N N . SER A 1 222 ? 2.687 9.173 -15.430 1.00 90.25 222 SER A N 1
ATOM 1765 C CA . SER A 1 222 ? 3.352 10.461 -15.653 1.00 90.25 222 SER A CA 1
ATOM 1766 C C . SER A 1 222 ? 4.884 10.368 -15.658 1.00 90.25 222 SER A C 1
ATOM 1768 O O . SER A 1 222 ? 5.505 11.039 -16.479 1.00 90.25 222 SER A O 1
ATOM 1770 N N . GLN A 1 223 ? 5.472 9.489 -14.835 1.00 91.19 223 GLN A N 1
ATOM 1771 C CA . GLN A 1 223 ? 6.928 9.329 -14.698 1.00 91.19 223 GLN A CA 1
ATOM 1772 C C . GLN A 1 223 ? 7.593 8.833 -15.986 1.00 91.19 223 GLN A C 1
ATOM 1774 O O . GLN A 1 223 ? 8.758 9.124 -16.235 1.00 91.19 223 GLN A O 1
ATOM 1779 N N . LEU A 1 224 ? 6.843 8.110 -16.825 1.00 93.50 224 LEU A N 1
ATOM 1780 C CA . LEU A 1 224 ? 7.347 7.513 -18.066 1.00 93.50 224 LEU A CA 1
ATOM 1781 C C . LEU A 1 224 ? 7.053 8.365 -19.309 1.00 93.50 224 LEU A C 1
ATOM 1783 O O . LEU A 1 224 ? 7.323 7.948 -20.440 1.00 93.50 224 LEU A O 1
ATOM 1787 N N . ARG A 1 225 ? 6.487 9.566 -19.134 1.00 90.62 225 ARG A N 1
ATOM 1788 C CA . ARG A 1 225 ? 6.234 10.483 -20.252 1.00 90.62 225 ARG A CA 1
ATOM 1789 C C . ARG A 1 225 ? 7.546 11.003 -20.833 1.00 90.62 225 ARG A C 1
ATOM 1791 O O . ARG A 1 225 ? 8.450 11.407 -20.106 1.00 90.62 225 ARG A O 1
ATOM 1798 N N . GLY A 1 226 ? 7.611 11.034 -22.162 1.00 89.94 226 GLY A N 1
ATOM 1799 C CA . GLY A 1 226 ? 8.808 11.437 -22.901 1.00 89.94 226 GLY A CA 1
ATOM 1800 C C . GLY A 1 226 ? 9.867 10.339 -23.026 1.00 89.94 226 GLY A C 1
ATOM 1801 O O . GLY A 1 226 ? 10.965 10.627 -23.489 1.00 89.94 226 GLY A O 1
ATOM 1802 N N . ALA A 1 227 ? 9.553 9.096 -22.636 1.00 93.44 227 ALA A N 1
ATOM 1803 C CA . ALA A 1 227 ? 10.367 7.936 -22.990 1.00 93.44 227 ALA A CA 1
ATOM 1804 C C . ALA A 1 227 ? 10.517 7.825 -24.524 1.00 93.44 227 ALA A C 1
ATOM 1806 O O . ALA A 1 227 ? 9.508 8.037 -25.212 1.00 93.44 227 ALA A O 1
ATOM 1807 N N . PRO A 1 228 ? 11.714 7.476 -25.044 1.00 92.38 228 PRO A N 1
ATOM 1808 C CA . PRO A 1 228 ? 11.996 7.438 -26.478 1.00 92.38 228 PRO A CA 1
ATOM 1809 C C . PRO A 1 228 ? 11.021 6.577 -27.280 1.00 92.38 228 PRO A C 1
ATOM 1811 O O . PRO A 1 228 ? 10.421 5.625 -26.769 1.00 92.38 228 PRO A O 1
ATOM 1814 N N . ASP A 1 229 ? 10.888 6.897 -28.563 1.00 89.19 229 ASP A N 1
ATOM 1815 C CA . ASP A 1 229 ? 10.085 6.097 -29.480 1.00 89.19 229 ASP A CA 1
ATOM 1816 C C . ASP A 1 229 ? 10.650 4.677 -29.591 1.00 89.19 229 ASP A C 1
ATOM 1818 O O . ASP A 1 229 ? 11.860 4.459 -29.612 1.00 89.19 229 ASP A O 1
ATOM 1822 N N . GLY A 1 230 ? 9.754 3.690 -29.603 1.00 88.69 230 GLY A N 1
ATOM 1823 C CA . GLY A 1 230 ? 10.119 2.271 -29.588 1.00 88.69 230 GLY A CA 1
ATOM 1824 C C . GLY A 1 230 ? 10.550 1.715 -28.224 1.00 88.69 230 GLY A C 1
ATOM 1825 O O . GLY A 1 230 ? 10.679 0.497 -28.105 1.00 88.69 230 GLY A O 1
ATOM 1826 N N . ALA A 1 231 ? 10.723 2.545 -27.186 1.00 93.88 231 ALA A N 1
ATOM 1827 C CA . ALA A 1 231 ? 10.992 2.051 -25.837 1.00 93.88 231 ALA A CA 1
ATOM 1828 C C . ALA A 1 231 ? 9.743 1.404 -25.217 1.00 93.88 231 ALA A C 1
ATOM 1830 O O . ALA A 1 231 ? 8.636 1.945 -25.297 1.00 93.88 231 ALA A O 1
ATOM 1831 N N . VAL A 1 232 ? 9.942 0.269 -24.546 1.00 95.50 232 VAL A N 1
ATOM 1832 C CA . VAL A 1 232 ? 8.921 -0.412 -23.745 1.00 95.50 232 VAL A CA 1
ATOM 1833 C C . VAL A 1 232 ? 8.795 0.294 -22.401 1.00 95.50 232 VAL A C 1
ATOM 1835 O O . VAL A 1 232 ? 9.764 0.398 -21.647 1.00 95.50 232 VAL A O 1
ATOM 1838 N N . ARG A 1 233 ? 7.586 0.754 -22.079 1.00 97.00 233 ARG A N 1
ATOM 1839 C CA . ARG A 1 233 ? 7.277 1.463 -20.831 1.00 97.00 233 ARG A CA 1
ATOM 1840 C C . ARG A 1 233 ? 6.626 0.507 -19.841 1.00 97.00 233 ARG A C 1
ATOM 1842 O O . ARG A 1 233 ? 5.546 -0.032 -20.100 1.00 97.00 233 ARG A O 1
ATOM 1849 N N . MET A 1 234 ? 7.281 0.299 -18.705 1.00 97.44 234 MET A N 1
ATOM 1850 C CA . MET A 1 234 ? 6.920 -0.735 -17.740 1.00 97.44 234 MET A CA 1
ATOM 1851 C C . MET A 1 234 ? 6.661 -0.162 -16.344 1.00 97.44 234 MET A C 1
ATOM 1853 O O . MET A 1 234 ? 7.404 0.678 -15.854 1.00 97.44 234 MET A O 1
ATOM 1857 N N . LEU A 1 235 ? 5.630 -0.651 -15.659 1.00 98.12 235 LEU A N 1
ATOM 1858 C CA . LEU A 1 235 ? 5.426 -0.379 -14.232 1.00 98.12 235 LEU A CA 1
ATOM 1859 C C . LEU A 1 235 ? 5.646 -1.653 -13.420 1.00 98.12 235 LEU A C 1
ATOM 1861 O O . LEU A 1 235 ? 5.055 -2.690 -13.725 1.00 98.12 235 LEU A O 1
ATOM 1865 N N . VAL A 1 236 ? 6.461 -1.574 -12.371 1.00 98.06 236 VAL A N 1
ATOM 1866 C CA . VAL A 1 236 ? 6.687 -2.669 -11.418 1.00 98.06 236 VAL A CA 1
ATOM 1867 C C . VAL A 1 236 ? 5.910 -2.366 -10.139 1.00 98.06 236 VAL A C 1
ATOM 1869 O O . VAL A 1 236 ? 6.229 -1.427 -9.414 1.00 98.06 236 VAL A O 1
ATOM 1872 N N . ILE A 1 237 ? 4.866 -3.146 -9.864 1.00 97.44 237 ILE A N 1
ATOM 1873 C CA . ILE A 1 237 ? 3.992 -2.979 -8.700 1.00 97.44 237 ILE A CA 1
ATOM 1874 C C . ILE A 1 237 ? 4.342 -4.026 -7.650 1.00 97.44 237 ILE A C 1
ATOM 1876 O O . ILE A 1 237 ? 4.017 -5.203 -7.795 1.00 97.44 237 ILE A O 1
ATOM 1880 N N . CYS A 1 238 ? 4.965 -3.578 -6.571 1.00 95.44 238 CYS A N 1
ATOM 1881 C CA . CYS A 1 238 ? 5.396 -4.410 -5.463 1.00 95.44 238 CYS A CA 1
ATOM 1882 C C . CYS A 1 238 ? 4.389 -4.451 -4.314 1.00 95.44 238 CYS A C 1
ATOM 1884 O O . CYS A 1 238 ? 3.665 -3.487 -4.052 1.00 95.44 238 CYS A O 1
ATOM 1886 N N . ASP A 1 239 ? 4.378 -5.568 -3.594 1.00 92.12 239 ASP A N 1
ATOM 1887 C CA . ASP A 1 239 ? 3.482 -5.788 -2.466 1.00 92.12 239 ASP A CA 1
ATOM 1888 C C . ASP A 1 239 ? 3.894 -4.996 -1.219 1.00 92.12 239 ASP A C 1
ATOM 1890 O O . ASP A 1 239 ? 4.981 -5.161 -0.658 1.00 92.12 239 ASP A O 1
ATOM 1894 N N . GLY A 1 240 ? 2.992 -4.129 -0.776 1.00 90.19 240 GLY A N 1
ATOM 1895 C CA . GLY A 1 240 ? 3.069 -3.335 0.442 1.00 90.19 240 GLY A CA 1
ATOM 1896 C C . GLY A 1 240 ? 2.026 -3.733 1.480 1.00 90.19 240 GLY A C 1
ATOM 1897 O O . GLY A 1 240 ? 1.558 -2.856 2.207 1.00 90.19 240 GLY A O 1
ATOM 1898 N N . ASP A 1 241 ? 1.669 -5.021 1.538 1.00 87.00 241 ASP A N 1
ATOM 1899 C CA . ASP A 1 241 ? 0.569 -5.568 2.346 1.00 87.00 241 ASP A CA 1
ATOM 1900 C C . ASP A 1 241 ? -0.808 -5.230 1.749 1.00 87.00 241 ASP A C 1
ATOM 1902 O O . ASP A 1 241 ? -1.744 -4.865 2.456 1.00 87.00 241 ASP A O 1
ATOM 1906 N N . CYS A 1 242 ? -0.927 -5.306 0.419 1.00 88.94 242 CYS A N 1
ATOM 1907 C CA . CYS A 1 242 ? -2.183 -5.031 -0.278 1.00 88.94 242 CYS A CA 1
ATOM 1908 C C . CYS A 1 242 ? -2.949 -6.327 -0.545 1.00 88.94 242 CYS A C 1
ATOM 1910 O O . CYS A 1 242 ? -2.476 -7.233 -1.235 1.00 88.94 242 CYS A O 1
ATOM 1912 N N . THR A 1 243 ? -4.175 -6.397 -0.034 1.00 87.56 243 THR A N 1
ATOM 1913 C CA . THR A 1 243 ? -5.065 -7.556 -0.182 1.00 87.56 243 THR A CA 1
ATOM 1914 C C . THR A 1 243 ? -5.316 -7.880 -1.653 1.00 87.56 243 THR A C 1
ATOM 1916 O O . THR A 1 243 ? -5.231 -9.038 -2.054 1.00 87.56 243 THR A O 1
ATOM 1919 N N . LEU A 1 244 ? -5.518 -6.847 -2.478 1.00 88.75 244 LEU A N 1
ATOM 1920 C CA . LEU A 1 244 ? -5.784 -6.984 -3.911 1.00 88.75 244 LEU A CA 1
ATOM 1921 C C . LEU A 1 244 ? -4.657 -7.695 -4.683 1.00 88.75 244 LEU A C 1
ATOM 1923 O O . LEU A 1 244 ? -4.923 -8.329 -5.705 1.00 88.75 244 LEU A O 1
ATOM 1927 N N . LEU A 1 245 ? -3.403 -7.582 -4.233 1.00 88.38 245 LEU A N 1
ATOM 1928 C CA . LEU A 1 245 ? -2.284 -8.292 -4.861 1.00 88.38 245 LEU A CA 1
ATOM 1929 C C . LEU A 1 245 ? -2.244 -9.764 -4.444 1.00 88.38 245 LEU A C 1
ATOM 1931 O O . LEU A 1 245 ? -2.021 -10.624 -5.292 1.00 88.38 245 LEU A O 1
ATOM 1935 N N . ARG A 1 246 ? -2.510 -10.055 -3.166 1.00 83.00 246 ARG A N 1
ATOM 1936 C CA . ARG A 1 246 ? -2.459 -11.416 -2.607 1.00 83.00 246 ARG A CA 1
ATOM 1937 C C . ARG A 1 246 ? -3.619 -12.301 -3.060 1.00 83.00 246 ARG A C 1
ATOM 1939 O O . ARG A 1 246 ? -3.437 -13.501 -3.263 1.00 83.00 246 ARG A O 1
ATOM 1946 N N . GLU A 1 247 ? -4.810 -11.735 -3.232 1.00 76.56 247 GLU A N 1
ATOM 1947 C CA . GLU A 1 247 ? -6.004 -12.496 -3.601 1.00 76.56 247 GLU A CA 1
ATOM 1948 C C . GLU A 1 247 ? -6.127 -12.681 -5.118 1.00 76.56 247 GLU A C 1
ATOM 1950 O O . GLU A 1 247 ? -6.721 -11.884 -5.843 1.00 76.56 247 GLU A O 1
ATOM 1955 N N . ASN A 1 248 ? -5.593 -13.796 -5.619 1.00 71.31 248 ASN A N 1
ATOM 1956 C CA . ASN A 1 248 ? -5.704 -14.131 -7.040 1.00 71.31 248 ASN A CA 1
ATOM 1957 C C . ASN A 1 248 ? -7.129 -14.565 -7.453 1.00 71.31 248 ASN A C 1
ATOM 1959 O O . ASN A 1 248 ? -7.542 -14.390 -8.603 1.00 71.31 248 ASN A O 1
ATOM 1963 N N . ARG A 1 249 ? -7.882 -15.151 -6.516 1.00 71.75 249 ARG A N 1
ATOM 1964 C CA . ARG A 1 249 ? -9.257 -15.636 -6.707 1.00 71.75 249 ARG A CA 1
ATOM 1965 C C . ARG A 1 249 ? -10.118 -15.186 -5.527 1.00 71.75 249 ARG A C 1
ATOM 1967 O O . ARG A 1 249 ? -10.349 -15.988 -4.622 1.00 71.75 249 ARG A O 1
ATOM 1974 N N . PRO A 1 250 ? -10.525 -13.911 -5.490 1.00 75.38 250 PRO A N 1
ATOM 1975 C CA . PRO A 1 250 ? -11.364 -13.437 -4.408 1.00 75.38 250 PRO A CA 1
ATOM 1976 C C . PRO A 1 250 ? -12.745 -14.100 -4.506 1.00 75.38 250 PRO A C 1
ATOM 1978 O O . PRO A 1 250 ? -13.227 -14.400 -5.601 1.00 75.38 250 PRO A O 1
ATOM 1981 N N . LEU A 1 251 ? -13.379 -14.347 -3.358 1.00 75.62 251 LEU A N 1
ATOM 1982 C CA . LEU A 1 251 ? -14.749 -14.880 -3.308 1.00 75.62 251 LEU A CA 1
ATOM 1983 C C . LEU A 1 251 ? -15.768 -13.888 -3.894 1.00 75.62 251 LEU A C 1
ATOM 1985 O O . LEU A 1 251 ? -16.807 -14.289 -4.408 1.00 75.62 251 LEU A O 1
ATOM 1989 N N . GLU A 1 252 ? -15.455 -12.595 -3.816 1.00 79.88 252 GLU A N 1
ATOM 1990 C CA . GLU A 1 252 ? -16.259 -11.484 -4.311 1.00 79.88 252 GLU A CA 1
ATOM 1991 C C . GLU A 1 252 ? -15.323 -10.424 -4.922 1.00 79.88 252 GLU A C 1
ATOM 1993 O O . GLU A 1 252 ? -14.234 -10.195 -4.407 1.00 79.88 252 GLU A O 1
ATOM 1998 N N . GLY A 1 253 ? -15.736 -9.752 -6.000 1.00 83.50 253 GLY A N 1
ATOM 1999 C CA . GLY A 1 253 ? -14.976 -8.652 -6.608 1.00 83.50 253 GLY A CA 1
ATOM 2000 C C . GLY A 1 253 ? -13.940 -9.057 -7.664 1.00 83.50 253 GLY A C 1
ATOM 2001 O O . GLY A 1 253 ? -13.948 -10.162 -8.201 1.00 83.50 253 GLY A O 1
ATOM 2002 N N . LEU A 1 254 ? -13.083 -8.100 -8.024 1.00 87.38 254 LEU A N 1
ATOM 2003 C CA . LEU A 1 254 ? -12.087 -8.202 -9.091 1.00 87.38 254 LEU A CA 1
ATOM 2004 C C . LEU A 1 254 ? -10.697 -8.490 -8.523 1.00 87.38 254 LEU A C 1
ATOM 2006 O O . LEU A 1 254 ? -10.314 -7.933 -7.496 1.00 87.38 254 LEU A O 1
ATOM 2010 N N . ASN A 1 255 ? -9.911 -9.290 -9.246 1.00 90.81 255 ASN A N 1
ATOM 2011 C CA . ASN A 1 255 ? -8.498 -9.494 -8.932 1.00 90.81 255 ASN A CA 1
ATOM 2012 C C . ASN A 1 255 ? -7.596 -8.452 -9.620 1.00 90.81 255 ASN A C 1
ATOM 2014 O O . ASN A 1 255 ? -7.997 -7.749 -10.555 1.00 90.81 255 ASN A O 1
ATOM 2018 N N . SER A 1 256 ? -6.343 -8.381 -9.167 1.00 93.19 256 SER A N 1
ATOM 2019 C CA . SER A 1 256 ? -5.332 -7.451 -9.683 1.00 93.19 256 SER A CA 1
ATOM 2020 C C . SER A 1 256 ? -5.109 -7.566 -11.195 1.00 93.19 256 SER A C 1
ATOM 2022 O O . SER A 1 256 ? -4.971 -6.549 -11.873 1.00 93.19 256 SER A O 1
ATOM 2024 N N . GLN A 1 257 ? -5.143 -8.778 -11.754 1.00 92.19 257 GLN A N 1
ATOM 2025 C CA . GLN A 1 257 ? -4.942 -9.000 -13.187 1.00 92.19 257 GLN A CA 1
ATOM 2026 C C . GLN A 1 257 ? -6.040 -8.353 -14.042 1.00 92.19 257 GLN A C 1
ATOM 2028 O O . GLN A 1 257 ? -5.714 -7.667 -15.009 1.00 92.19 257 GLN A O 1
ATOM 2033 N N . HIS A 1 258 ? -7.317 -8.507 -13.678 1.00 91.62 258 HIS A N 1
ATOM 2034 C CA . HIS A 1 258 ? -8.427 -7.882 -14.413 1.00 91.62 258 HIS A CA 1
ATOM 2035 C C . HIS A 1 258 ? -8.347 -6.350 -14.381 1.00 91.62 258 HIS A C 1
ATOM 2037 O O . HIS A 1 258 ? -8.644 -5.681 -15.375 1.00 91.62 258 HIS A O 1
ATOM 2043 N N . ILE A 1 259 ? -7.914 -5.779 -13.255 1.00 94.31 259 ILE A N 1
ATOM 2044 C CA . ILE A 1 259 ? -7.728 -4.329 -13.103 1.00 94.31 259 ILE A CA 1
ATOM 2045 C C . ILE A 1 259 ? -6.592 -3.837 -14.000 1.00 94.31 259 ILE A C 1
ATOM 2047 O O . ILE A 1 259 ?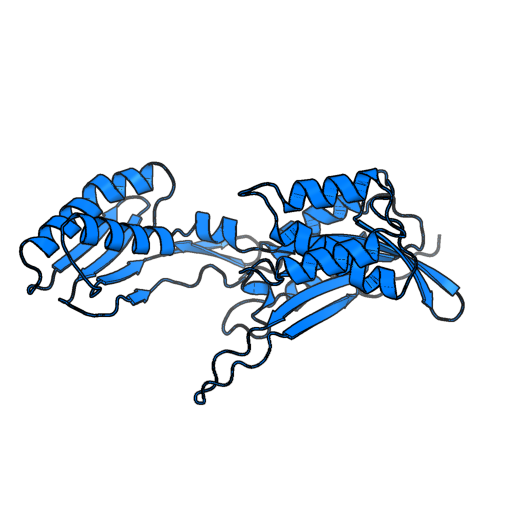 -6.766 -2.856 -14.721 1.00 94.31 259 ILE A O 1
ATOM 2051 N N . VAL A 1 260 ? -5.451 -4.531 -14.000 1.00 96.00 260 VAL A N 1
ATOM 2052 C CA . VAL A 1 260 ? -4.310 -4.194 -14.862 1.00 96.00 260 VAL A CA 1
ATOM 2053 C C . VAL A 1 260 ? -4.680 -4.311 -16.337 1.00 96.00 260 VAL A C 1
ATOM 2055 O O . VAL A 1 260 ? -4.355 -3.420 -17.114 1.00 96.00 260 VAL A O 1
ATOM 2058 N N . GLN A 1 261 ? -5.405 -5.359 -16.730 1.00 94.19 261 GLN A N 1
ATOM 2059 C CA . GLN A 1 261 ? -5.904 -5.505 -18.100 1.00 94.19 261 GLN A CA 1
ATOM 2060 C C . GLN A 1 261 ? -6.823 -4.340 -18.484 1.00 94.19 261 GLN A C 1
ATOM 2062 O O . GLN A 1 261 ? -6.641 -3.742 -19.542 1.00 94.19 261 GLN A O 1
ATOM 2067 N N . SER A 1 262 ? -7.751 -3.961 -17.599 1.00 92.62 262 SER A N 1
ATOM 2068 C CA . SER A 1 262 ? -8.648 -2.817 -17.813 1.00 92.62 262 SER A CA 1
ATOM 2069 C C . SER A 1 262 ? -7.882 -1.492 -17.937 1.00 92.62 262 SER A C 1
ATOM 2071 O O . SER A 1 262 ? -8.244 -0.637 -18.744 1.00 92.62 262 SER A O 1
ATOM 2073 N N . PHE A 1 263 ? -6.815 -1.314 -17.153 1.00 95.38 263 PHE A N 1
ATOM 2074 C CA . PHE A 1 263 ? -5.916 -0.162 -17.243 1.00 95.38 263 PHE A CA 1
ATOM 2075 C C . PHE A 1 263 ? -5.161 -0.131 -18.575 1.00 95.38 263 PHE A C 1
ATOM 2077 O O . PHE A 1 263 ? -5.179 0.887 -19.263 1.00 95.38 263 PHE A O 1
ATOM 2084 N N . LEU A 1 264 ? -4.543 -1.243 -18.974 1.00 95.25 264 LEU A N 1
ATOM 2085 C CA . LEU A 1 264 ? -3.751 -1.327 -20.202 1.00 95.25 264 LEU A CA 1
ATOM 2086 C C . LEU A 1 264 ? -4.603 -1.187 -21.469 1.00 95.25 264 LEU A C 1
ATOM 2088 O O . LEU A 1 264 ? -4.140 -0.603 -22.441 1.00 95.25 264 LEU A O 1
ATOM 2092 N N . GLN A 1 265 ? -5.857 -1.648 -21.451 1.00 91.31 265 GLN A N 1
ATOM 2093 C CA . GLN A 1 265 ? -6.813 -1.403 -22.538 1.00 91.31 265 GLN A CA 1
ATOM 2094 C C . GLN A 1 265 ? -7.117 0.091 -22.733 1.00 91.31 265 GLN A C 1
ATOM 2096 O O . GLN A 1 265 ? -7.350 0.527 -23.856 1.00 91.31 265 GLN A O 1
ATOM 2101 N N . GLY A 1 266 ? -7.126 0.876 -21.650 1.00 86.81 266 GLY A N 1
ATOM 2102 C CA . GLY A 1 266 ? -7.366 2.321 -21.695 1.00 86.81 266 GLY A CA 1
ATOM 2103 C C . GLY A 1 266 ? -6.102 3.179 -21.824 1.00 86.81 266 GLY A C 1
ATOM 2104 O O . GLY A 1 266 ? -6.212 4.374 -22.090 1.00 86.81 266 GLY A O 1
ATOM 2105 N N . SER A 1 267 ? -4.915 2.605 -21.614 1.00 85.00 267 SER A N 1
ATOM 2106 C CA . SER A 1 267 ? -3.641 3.327 -21.609 1.00 85.00 267 SER A CA 1
ATOM 2107 C C . SER A 1 267 ? -2.945 3.249 -22.966 1.00 85.00 267 SER A C 1
ATOM 2109 O O . SER A 1 267 ? -2.768 2.172 -23.535 1.00 85.00 267 SER A O 1
ATOM 2111 N N . GLN A 1 268 ? -2.477 4.396 -23.460 1.00 83.69 268 GLN A N 1
ATOM 2112 C CA . GLN A 1 268 ? -1.598 4.482 -24.635 1.00 83.69 268 GLN A CA 1
ATOM 2113 C C . GLN A 1 268 ? -0.122 4.677 -24.261 1.00 83.69 268 GLN A C 1
ATOM 2115 O O . GLN A 1 268 ? 0.732 4.736 -25.136 1.00 83.69 268 GLN A O 1
ATOM 2120 N N . THR A 1 269 ? 0.186 4.798 -22.968 1.00 88.50 269 THR A N 1
ATOM 2121 C CA . THR A 1 269 ? 1.523 5.183 -22.489 1.00 88.50 269 THR A CA 1
ATOM 2122 C C . THR A 1 269 ? 2.248 4.048 -21.784 1.00 88.50 269 THR A C 1
ATOM 2124 O O . THR A 1 269 ? 3.461 4.091 -21.688 1.00 88.50 269 THR A O 1
ATOM 2127 N N . ILE A 1 270 ? 1.543 3.043 -21.269 1.00 95.69 270 ILE A N 1
ATOM 2128 C CA . ILE A 1 270 ? 2.168 1.902 -20.591 1.00 95.69 270 ILE A CA 1
ATOM 2129 C C . ILE A 1 270 ? 2.012 0.666 -21.464 1.00 95.69 270 ILE A C 1
ATOM 2131 O O . ILE A 1 270 ? 0.935 0.436 -22.016 1.00 95.69 270 ILE A O 1
ATOM 2135 N N . ASP A 1 271 ? 3.081 -0.114 -21.580 1.00 95.50 271 ASP A N 1
ATOM 2136 C CA . ASP A 1 271 ? 3.128 -1.316 -22.411 1.00 95.50 271 ASP A CA 1
ATOM 2137 C C . ASP A 1 271 ? 3.101 -2.582 -21.552 1.00 95.50 271 ASP A C 1
ATOM 2139 O O . ASP A 1 271 ? 2.502 -3.581 -21.945 1.00 95.50 271 ASP A O 1
ATOM 2143 N N . ILE A 1 272 ? 3.710 -2.546 -20.361 1.00 96.56 272 ILE A N 1
ATOM 2144 C CA . ILE A 1 272 ? 3.805 -3.700 -19.460 1.00 96.56 272 ILE A CA 1
ATOM 2145 C C . ILE A 1 272 ? 3.557 -3.280 -18.010 1.00 96.56 272 ILE A C 1
ATOM 2147 O O . ILE A 1 272 ? 4.028 -2.244 -17.546 1.00 96.56 272 ILE A O 1
ATOM 2151 N N . VAL A 1 273 ? 2.859 -4.128 -17.259 1.00 98.06 273 VAL A N 1
ATOM 2152 C CA . VAL A 1 273 ? 2.798 -4.057 -15.797 1.00 98.06 273 VAL A CA 1
ATOM 2153 C C . VAL A 1 273 ? 3.273 -5.384 -15.217 1.00 98.06 273 VAL A C 1
ATOM 2155 O O . VAL A 1 273 ? 2.776 -6.446 -15.593 1.00 98.06 273 VAL A O 1
ATOM 2158 N N . LEU A 1 274 ? 4.219 -5.326 -14.285 1.00 97.69 274 LEU A N 1
ATOM 2159 C CA . LEU A 1 274 ? 4.690 -6.468 -13.510 1.00 97.69 274 LEU A CA 1
ATOM 2160 C C . LEU A 1 274 ? 4.154 -6.375 -12.086 1.00 97.69 274 LEU 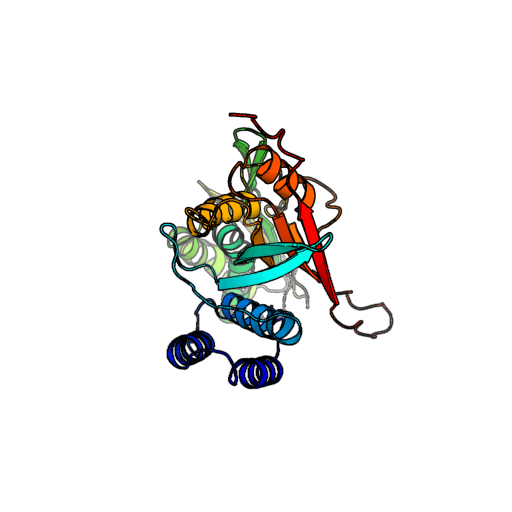A C 1
ATOM 2162 O O . LEU A 1 274 ? 4.534 -5.486 -11.332 1.00 97.69 274 LEU A O 1
ATOM 2166 N N . LEU A 1 275 ? 3.281 -7.303 -11.720 1.00 96.88 275 LEU A N 1
ATOM 2167 C CA . LEU A 1 275 ? 2.777 -7.465 -10.363 1.00 96.88 275 LEU A CA 1
ATOM 2168 C C . LEU A 1 275 ? 3.721 -8.380 -9.582 1.00 96.88 275 LEU A C 1
ATOM 2170 O O . LEU A 1 275 ? 4.015 -9.487 -10.029 1.00 96.88 275 LEU A O 1
ATOM 2174 N N . VAL A 1 276 ? 4.166 -7.931 -8.414 1.00 94.88 276 VAL A N 1
ATOM 2175 C CA . VAL A 1 276 ? 5.110 -8.641 -7.547 1.00 94.88 276 VAL A CA 1
ATOM 2176 C C . VAL A 1 276 ? 4.437 -8.845 -6.201 1.00 94.88 276 VAL A C 1
ATOM 2178 O O . VAL A 1 276 ? 4.238 -7.893 -5.449 1.00 94.88 276 VAL A O 1
ATOM 2181 N N . THR A 1 277 ? 4.056 -10.086 -5.920 1.00 91.62 277 THR A N 1
ATOM 2182 C CA . THR A 1 277 ? 3.223 -10.453 -4.768 1.00 91.62 277 THR A CA 1
ATOM 2183 C C . THR A 1 277 ? 4.004 -11.327 -3.807 1.00 91.62 277 THR A C 1
ATOM 2185 O O . THR A 1 277 ? 4.700 -12.249 -4.231 1.00 91.62 277 THR A O 1
ATOM 2188 N N . VAL A 1 278 ? 3.877 -11.063 -2.507 1.00 88.88 278 VAL A N 1
ATOM 2189 C CA . VAL A 1 278 ? 4.479 -11.904 -1.475 1.00 88.88 278 VAL A CA 1
ATOM 2190 C C . VAL A 1 278 ? 3.420 -12.868 -0.958 1.00 88.88 278 VAL A C 1
ATOM 2192 O O . VAL A 1 278 ? 2.448 -12.472 -0.319 1.00 88.88 278 VAL A O 1
ATOM 2195 N N . LEU A 1 279 ? 3.611 -14.150 -1.248 1.00 83.25 279 LEU A N 1
ATOM 2196 C CA . LEU A 1 279 ? 2.727 -15.221 -0.816 1.00 83.25 279 LEU A CA 1
ATOM 2197 C C . LEU A 1 279 ? 3.251 -15.816 0.492 1.00 83.25 279 LEU A C 1
ATOM 2199 O O . LEU A 1 279 ? 4.363 -16.354 0.549 1.00 83.25 279 LEU A O 1
ATOM 2203 N N . ASP A 1 280 ? 2.433 -15.717 1.537 1.00 73.56 280 ASP A N 1
ATOM 2204 C CA . ASP A 1 2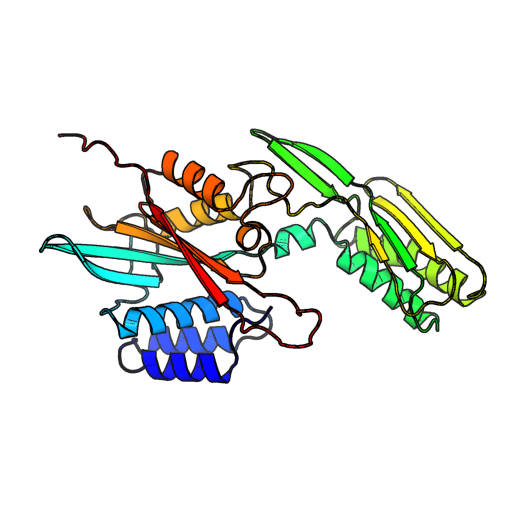80 ? 2.608 -16.476 2.770 1.00 73.56 280 ASP A CA 1
ATOM 2205 C C . ASP A 1 280 ? 1.794 -17.767 2.648 1.00 73.56 280 ASP A C 1
ATOM 2207 O O . ASP A 1 280 ? 0.560 -17.760 2.690 1.00 73.56 280 ASP A O 1
ATOM 2211 N N . ASN A 1 281 ? 2.485 -18.886 2.444 1.00 58.28 281 ASN A N 1
ATOM 2212 C CA . ASN A 1 281 ? 1.868 -20.196 2.561 1.00 58.28 281 ASN A CA 1
ATOM 2213 C C . ASN A 1 281 ? 1.681 -20.435 4.060 1.00 58.28 281 ASN A C 1
ATOM 2215 O O . ASN A 1 281 ? 2.606 -20.878 4.742 1.00 58.28 281 ASN A O 1
ATOM 2219 N N . GLY A 1 282 ? 0.505 -20.059 4.568 1.00 52.56 282 GLY A N 1
ATOM 2220 C CA . GLY A 1 282 ? 0.181 -20.098 5.989 1.00 52.56 282 GLY A CA 1
ATOM 2221 C C . GLY A 1 282 ? 0.546 -21.420 6.671 1.00 52.56 282 GLY A C 1
ATOM 2222 O O . GLY A 1 282 ? 0.766 -22.452 6.039 1.00 52.56 282 GLY A O 1
ATOM 2223 N N . ARG A 1 283 ? 0.602 -21.385 8.006 1.00 45.50 283 ARG A N 1
ATOM 2224 C CA . ARG A 1 283 ? 0.953 -22.539 8.847 1.00 45.50 283 ARG A CA 1
ATOM 2225 C C . ARG A 1 283 ? 0.172 -23.781 8.407 1.00 45.50 283 ARG A C 1
ATOM 2227 O O . ARG A 1 283 ? -1.038 -23.856 8.609 1.00 45.50 283 ARG A O 1
ATOM 2234 N N . THR A 1 284 ? 0.869 -24.774 7.863 1.00 47.00 284 THR A N 1
ATOM 2235 C CA . THR A 1 284 ? 0.302 -26.119 7.767 1.00 47.00 284 THR A CA 1
ATOM 2236 C C . THR A 1 284 ? 0.011 -26.623 9.183 1.00 47.00 284 THR A C 1
ATOM 2238 O O . THR A 1 284 ? 0.696 -26.253 10.143 1.00 47.00 284 THR A O 1
ATOM 2241 N N . ILE A 1 285 ? -0.995 -27.494 9.318 1.00 49.31 285 ILE A N 1
ATOM 2242 C CA . ILE A 1 285 ? -1.410 -28.140 10.582 1.00 49.31 285 ILE A CA 1
ATOM 2243 C C . ILE A 1 285 ? -0.213 -28.811 11.308 1.00 49.31 285 ILE A C 1
ATOM 2245 O O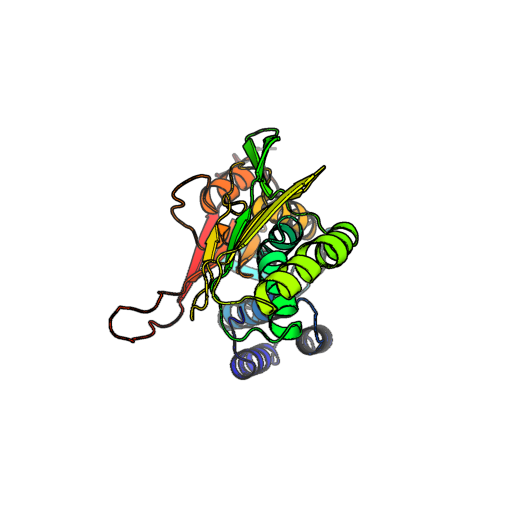 . ILE A 1 285 ? -0.255 -29.030 12.513 1.00 49.31 285 ILE A O 1
ATOM 2249 N N . PHE A 1 286 ? 0.902 -29.037 10.603 1.00 53.81 286 PHE A N 1
ATOM 2250 C CA . PHE A 1 286 ? 2.130 -29.672 11.083 1.00 53.81 286 PHE A CA 1
ATOM 2251 C C . PHE A 1 286 ? 3.320 -28.725 11.345 1.00 53.81 286 PHE A C 1
ATOM 2253 O O . PHE A 1 286 ? 4.467 -29.143 11.213 1.00 53.81 286 PHE A O 1
ATOM 2260 N N . GLN A 1 287 ? 3.093 -27.459 11.718 1.00 53.66 287 GLN A N 1
ATOM 2261 C CA . GLN A 1 287 ? 4.141 -26.512 12.168 1.00 53.66 287 GLN A CA 1
ATOM 2262 C C . GLN A 1 287 ? 5.337 -26.290 11.209 1.00 53.66 287 GLN A C 1
ATOM 2264 O O . GLN A 1 287 ? 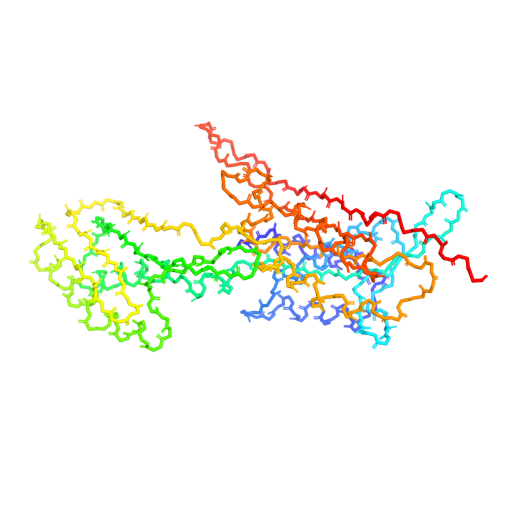6.289 -25.594 11.570 1.00 53.66 287 GLN A O 1
ATOM 2269 N N . ARG A 1 288 ? 5.307 -26.787 9.966 1.00 50.97 288 ARG A N 1
ATOM 2270 C CA . ARG A 1 288 ? 6.269 -26.374 8.941 1.00 50.97 288 ARG A CA 1
ATOM 2271 C C . ARG A 1 288 ? 5.824 -25.025 8.398 1.00 50.97 288 ARG A C 1
ATOM 2273 O O . ARG A 1 288 ? 4.780 -24.917 7.757 1.00 50.97 288 ARG A O 1
ATOM 2280 N N . ARG A 1 289 ? 6.616 -23.991 8.694 1.00 55.78 289 ARG A N 1
ATOM 2281 C CA . ARG A 1 289 ? 6.572 -22.740 7.937 1.00 55.78 289 ARG A CA 1
ATOM 2282 C C . ARG A 1 289 ? 7.092 -23.060 6.545 1.00 55.78 289 ARG A C 1
ATOM 2284 O O . ARG A 1 289 ? 8.289 -23.307 6.391 1.00 55.78 289 ARG A O 1
ATOM 2291 N N . ASP A 1 290 ? 6.204 -23.086 5.565 1.00 61.53 290 ASP A N 1
ATOM 2292 C CA . ASP A 1 290 ? 6.652 -23.020 4.184 1.00 61.53 290 ASP A CA 1
ATOM 2293 C C . ASP A 1 290 ? 7.395 -21.690 3.982 1.00 61.53 290 ASP A C 1
ATOM 2295 O O . ASP A 1 290 ? 7.040 -20.676 4.593 1.00 61.53 290 ASP A O 1
ATOM 2299 N N . PRO A 1 291 ? 8.470 -21.674 3.181 1.00 67.62 291 PRO A N 1
ATOM 2300 C CA . PRO A 1 291 ? 9.178 -20.437 2.904 1.00 67.62 291 PRO A CA 1
ATOM 2301 C C . PRO A 1 291 ? 8.239 -19.467 2.184 1.00 67.62 291 PRO A C 1
ATOM 2303 O O . PRO A 1 291 ? 7.518 -19.867 1.268 1.00 67.62 291 PRO A O 1
ATOM 2306 N N . MET A 1 292 ? 8.287 -18.189 2.573 1.00 75.81 292 MET A N 1
ATOM 2307 C CA . MET A 1 292 ? 7.620 -17.117 1.832 1.00 75.81 292 MET A CA 1
ATOM 2308 C C . MET A 1 292 ? 8.087 -17.145 0.376 1.00 75.81 292 MET A C 1
ATOM 2310 O O . MET A 1 292 ? 9.281 -17.305 0.103 1.00 75.81 292 MET A O 1
ATOM 2314 N N . ARG A 1 293 ? 7.150 -16.990 -0.560 1.00 83.69 293 ARG A N 1
ATOM 2315 C CA . ARG A 1 293 ? 7.440 -16.991 -1.998 1.00 83.69 293 ARG A CA 1
ATOM 2316 C C . ARG A 1 293 ? 7.093 -15.640 -2.597 1.00 83.69 293 ARG A C 1
ATOM 2318 O O . ARG A 1 293 ? 6.124 -15.009 -2.191 1.00 83.69 293 ARG A O 1
ATOM 2325 N N . VAL A 1 294 ? 7.879 -15.216 -3.578 1.00 88.12 294 VAL A N 1
ATOM 2326 C CA . VAL A 1 294 ? 7.556 -14.052 -4.406 1.00 88.12 294 VAL A CA 1
ATOM 2327 C C . VAL A 1 294 ? 6.995 -14.566 -5.724 1.00 88.12 294 VAL A C 1
ATOM 2329 O O . VAL A 1 294 ? 7.661 -15.327 -6.424 1.00 88.12 294 VAL A O 1
ATOM 2332 N N . GLU A 1 295 ? 5.766 -14.177 -6.045 1.00 90.81 295 GLU A N 1
ATOM 2333 C CA . GLU A 1 295 ? 5.155 -14.418 -7.348 1.00 90.81 295 GLU A CA 1
ATOM 2334 C C . GLU A 1 295 ? 5.289 -13.155 -8.202 1.00 90.81 295 GLU A C 1
ATOM 2336 O O . GLU A 1 295 ? 4.891 -12.065 -7.787 1.00 90.81 295 GLU A O 1
ATOM 2341 N N . CYS A 1 296 ? 5.827 -13.312 -9.409 1.00 92.94 296 CYS A N 1
ATOM 2342 C CA . CYS A 1 296 ? 5.933 -12.252 -10.402 1.00 92.94 296 CYS A CA 1
ATOM 2343 C C . CYS A 1 296 ? 4.974 -12.556 -11.554 1.00 92.94 296 CYS A C 1
ATOM 2345 O O . CYS A 1 296 ? 5.104 -13.587 -12.215 1.00 92.94 296 CYS A O 1
ATOM 2347 N N . ARG A 1 297 ? 4.028 -11.655 -11.823 1.00 94.38 297 ARG A N 1
ATOM 2348 C CA . ARG A 1 297 ? 3.064 -11.786 -12.919 1.00 94.38 297 ARG A CA 1
ATOM 2349 C C . ARG A 1 297 ? 3.139 -10.594 -13.851 1.00 94.38 297 ARG A C 1
ATOM 2351 O O . ARG A 1 297 ? 2.852 -9.468 -13.458 1.00 94.38 297 ARG A O 1
ATOM 2358 N N . MET A 1 298 ? 3.488 -10.862 -15.099 1.00 95.38 298 MET A N 1
ATOM 2359 C CA . MET A 1 298 ? 3.576 -9.852 -16.142 1.00 95.38 298 MET A CA 1
ATOM 2360 C C . MET A 1 298 ? 2.269 -9.789 -16.935 1.00 95.38 298 MET A C 1
ATOM 2362 O O . MET A 1 298 ? 1.736 -10.819 -17.344 1.00 95.38 298 MET A O 1
ATOM 2366 N N . VAL A 1 299 ? 1.769 -8.579 -17.171 1.00 96.06 299 VAL A N 1
ATOM 2367 C CA . VAL A 1 299 ? 0.617 -8.307 -18.033 1.00 96.06 299 VAL A CA 1
ATOM 2368 C C . VAL A 1 299 ? 1.049 -7.289 -19.080 1.00 96.06 299 VAL A C 1
ATOM 2370 O O . VAL A 1 299 ? 1.503 -6.199 -18.735 1.00 96.06 299 VAL A O 1
ATOM 2373 N N . ALA A 1 300 ? 0.927 -7.655 -20.352 1.00 94.88 300 ALA A N 1
ATOM 2374 C CA . ALA A 1 300 ? 1.241 -6.783 -21.476 1.00 94.88 300 ALA A CA 1
ATOM 2375 C C . ALA A 1 300 ? -0.028 -6.120 -22.024 1.00 94.88 300 ALA A C 1
ATOM 2377 O O . ALA A 1 300 ? -1.123 -6.690 -21.956 1.00 94.88 300 ALA A O 1
ATOM 2378 N N . ALA A 1 301 ? 0.125 -4.915 -22.567 1.00 92.50 301 ALA A N 1
ATOM 2379 C CA . ALA A 1 301 ? -0.928 -4.239 -23.303 1.00 92.50 301 ALA A CA 1
ATOM 2380 C C . ALA A 1 301 ? -1.322 -5.062 -24.543 1.00 92.50 301 ALA A C 1
ATOM 2382 O O . ALA A 1 301 ? -0.469 -5.740 -25.127 1.00 92.50 301 ALA A O 1
ATOM 2383 N N . PRO A 1 302 ? -2.597 -5.014 -24.970 1.00 84.19 302 PRO A N 1
ATOM 2384 C CA . PRO A 1 302 ? -2.983 -5.596 -26.248 1.00 84.19 302 PRO A CA 1
ATOM 2385 C C . PRO A 1 302 ? -2.171 -4.955 -27.380 1.00 84.19 302 PRO A C 1
ATOM 2387 O O . PRO A 1 302 ? -1.845 -3.766 -27.323 1.00 84.19 302 PRO A O 1
ATOM 2390 N N . THR A 1 303 ? -1.851 -5.741 -28.410 1.00 74.81 303 THR A N 1
ATOM 2391 C CA . THR A 1 303 ? -1.139 -5.268 -29.601 1.00 74.81 303 THR A CA 1
ATOM 2392 C C . THR A 1 303 ? -1.874 -4.070 -30.192 1.00 74.81 303 THR A C 1
ATOM 2394 O O . THR A 1 303 ? -2.999 -4.187 -30.678 1.00 74.81 303 THR A O 1
ATOM 2397 N N . ARG A 1 304 ? -1.243 -2.895 -30.127 1.00 66.19 304 ARG A N 1
ATOM 2398 C CA . ARG A 1 304 ? -1.777 -1.687 -30.753 1.00 66.19 304 ARG A CA 1
ATOM 2399 C C . ARG A 1 304 ? -1.542 -1.808 -32.265 1.00 66.19 304 ARG A C 1
ATOM 2401 O O . ARG A 1 304 ? -0.414 -2.115 -32.654 1.00 66.19 304 ARG A O 1
ATOM 2408 N N . PRO A 1 305 ? -2.555 -1.605 -33.124 1.00 51.16 305 PRO A N 1
ATOM 2409 C CA . PRO A 1 305 ? -2.316 -1.533 -34.558 1.00 51.16 305 PRO A CA 1
ATOM 2410 C C . PRO A 1 305 ? -1.341 -0.384 -34.827 1.00 51.16 305 PRO A C 1
ATOM 2412 O O . PRO A 1 305 ? -1.530 0.725 -34.324 1.00 51.16 305 PRO A O 1
ATOM 2415 N N . VAL A 1 306 ? -0.281 -0.664 -35.585 1.00 50.69 306 VAL A N 1
ATOM 2416 C CA . VAL A 1 306 ? 0.653 0.366 -36.042 1.00 50.69 306 VAL A CA 1
ATOM 2417 C C . VAL A 1 306 ? -0.143 1.295 -36.950 1.00 50.69 306 VAL A C 1
ATOM 2419 O O . VAL A 1 306 ? -0.577 0.883 -38.024 1.00 50.69 306 VAL A O 1
ATOM 2422 N N . GLN A 1 307 ? -0.396 2.527 -36.507 1.00 40.00 307 GLN A N 1
ATOM 2423 C CA . GLN A 1 307 ? -0.902 3.553 -37.408 1.00 40.00 307 GLN A CA 1
ATOM 2424 C C . GLN A 1 307 ? 0.234 3.885 -38.375 1.00 40.00 307 GLN A C 1
ATOM 2426 O O . GLN A 1 307 ? 1.228 4.496 -37.990 1.00 40.00 307 GLN A O 1
ATOM 2431 N N . SER A 1 308 ? 0.114 3.401 -39.609 1.00 35.00 308 SER A N 1
ATOM 2432 C CA . SER A 1 308 ? 0.922 3.857 -40.734 1.00 35.00 308 SER A CA 1
ATOM 2433 C C . SER A 1 308 ? 0.660 5.351 -40.926 1.00 35.00 308 SER A C 1
ATOM 2435 O O . SER A 1 308 ? -0.484 5.729 -41.193 1.00 35.00 308 SER A O 1
ATOM 2437 N N . ILE A 1 309 ? 1.696 6.165 -40.724 1.00 38.81 309 ILE A N 1
ATOM 2438 C CA . ILE A 1 309 ? 1.725 7.583 -41.108 1.00 38.81 309 ILE A CA 1
ATOM 2439 C C . ILE A 1 309 ? 1.877 7.660 -42.626 1.00 38.81 309 ILE A C 1
ATOM 2441 O O . ILE A 1 309 ? 2.699 6.876 -43.156 1.00 38.81 309 ILE A O 1
#

pLDDT: mean 89.38, std 11.42, range [35.0, 98.44]

Sequence (309 aa):
MFVFTRRAIQQMLYGIAPWMPAIPLAELVSRLNTPYTNRLPQMWEVAWLYALGSVVKIEHERPLPGGKPDLWFNVRSNGSDVQVIADITTLSDTTLHELNPFEKLSEAVHKQARKAGLEGGGFHIRAEHFESIIKDGKKVQLLIPTGPAFEQLVKKQIKPFANKVAADPLRPQRLDIDESGAKFTVDYKGPSEYSQGSHRSYNVTLSPKKNVLYNRLNDKTSQLRGAPDGAVRMLVICDGDCTLLRENRPLEGLNSQHIVQSFLQGSQTIDIVLLVTVLDNGRTIFQRRDPMRVECRMVAAPTRPVQSI

Secondary structure (DSSP, 8-state):
---S-HHHHHHHHHHHTTTS-HHHHHHHHHHHHSTTSSHHHHHHHHHHHHHHHTTS--B-S--BTTB--SEEEEEEETTEEEEEEEEEEEE-SHHHHHHS-HHHHHHHHHHHHHHTT--S--EEEEE-EEEEEETTEEEEEES---HHHHHHHIIIIIHHHHHHHHHSTTS-EEEEEEETTEEEEEEE-SS-S--EEEE--SSS---SSSSHHHHHHHHHHGGGTTPPTTPEEEEEEEESS-HHHH-SS-SSS--HHHHHHHHHHH-SS--EEEEEEEE-----TT---PPPEEEEEEEEPP-------

Organism: NCBI:txid83224